Protein 9LGH (pdb70)

Foldseek 3Di:
DVLVVVLVVQLVVQLVVLVVVVDDDDDDDPADAEAEAEPCVSVLSSLQSSLLSVVLSVCCVPDPPCVVSVVVNVVSVVVVVPPADKDWDWADPDPRYIYTYIDCPRSVVVSVVSVVVVVVVVVVD/DVVCPVVVVVVCVPPHPHPVNDPPDDDPVVVVVVVVVVVVVVVVVVVVVVVVVVVVVVVVVVVVPDDDPDDPCVPVVVVVD

Nearest PDB structures (foldseek):
  9axf-assembly1_Q  TM=4.200E-01  e=1.340E+00  Homo sapiens
  8t8m-assembly1_B  TM=4.187E-01  e=1.340E+00  Homo sapiens
  8x0g-assembly1_A  TM=3.449E-01  e=1.957E+00  Homo sapiens
  8x0e-assembly1_B  TM=2.780E-01  e=1.725E+00  Homo sapiens
  7fd9-assembly1_A  TM=2.484E-01  e=1.259E+00  Homo sapiens

Secondary structure (DSSP, 8-state):
-HHHHHHHHHHHHHHHHHHHT--------S-SEEEEE-TTHHHHHHHHHHHHHHHHHHHHHH--SHHHHHHHHHHHHHHHHSS---EEEEEE-SSSEEEEEEE-HHHHHHHHHHHHHHHHHHHH-/--TTSHHHHHHHTTTS--STT-----SHHHHHHHHHHHHHHHHHHHHHHHHHHHHHHHTHHHHHS---S-SSGGGSHHHH-

Structure (mmCIF, N/CA/C/O backbone):
data_9LGH
#
_entry.id   9LGH
#
_cell.length_a  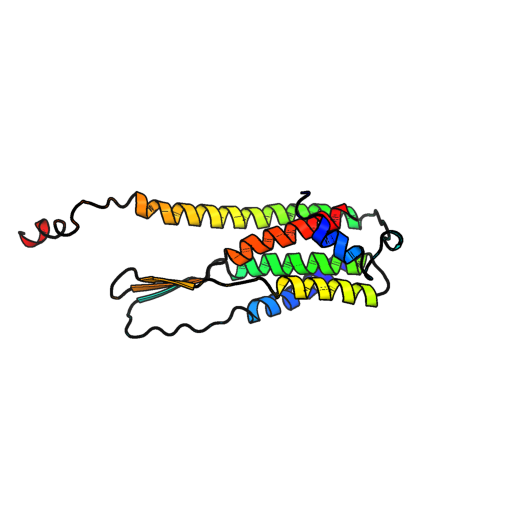 1.00
_cell.length_b   1.00
_cell.length_c   1.00
_cell.angle_alpha   90.00
_cell.angle_beta   90.00
_cell.angle_gamma   90.00
#
_symmetry.space_group_name_H-M   'P 1'
#
loop_
_entity.id
_entity.type
_entity.pdbx_description
1 polymer 'Spore coat protein V'
2 polymer 'Spore coat protein W'
#
loop_
_atom_site.group_PDB
_atom_site.id
_atom_site.type_symbol
_atom_site.label_atom_id
_atom_site.label_alt_id
_atom_site.label_comp_id
_atom_site.label_asym_id
_atom_site.label_entity_id
_atom_site.label_seq_id
_atom_site.pdbx_PDB_ins_code
_atom_site.Cartn_x
_atom_site.Cartn_y
_atom_site.Cartn_z
_atom_site.occupancy
_atom_site.B_iso_or_equiv
_atom_site.auth_seq_id
_atom_site.auth_comp_id
_atom_site.auth_asym_id
_atom_site.auth_atom_id
_atom_site.pdbx_PDB_model_num
ATOM 1 N N . MET A 1 15 ? 128.633 130.753 73.549 1.00 167.05 1 MET V N 1
ATOM 2 C CA . MET A 1 15 ? 129.442 131.548 74.464 1.00 168.73 1 MET V CA 1
ATOM 3 C C . MET A 1 15 ? 129.804 130.675 75.669 1.00 169.91 1 MET V C 1
ATOM 4 O O . MET A 1 15 ? 129.027 129.806 76.063 1.00 170.33 1 MET V O 1
ATOM 9 N N . SER A 1 16 ? 130.989 130.912 76.240 1.00 169.30 2 SER V N 1
ATOM 10 C CA . SER A 1 16 ? 131.604 129.932 77.134 1.00 167.26 2 SER V CA 1
ATOM 11 C C . SER A 1 16 ? 130.757 129.667 78.374 1.00 168.29 2 SER V C 1
ATOM 12 O O . SER A 1 16 ? 130.570 128.510 78.767 1.00 168.49 2 SER V O 1
ATOM 15 N N . PHE A 1 17 ? 130.244 130.720 79.012 1.00 168.11 3 PHE V N 1
ATOM 16 C CA . PHE A 1 17 ? 129.458 130.531 80.228 1.00 166.21 3 PHE V CA 1
ATOM 17 C C . PHE A 1 17 ? 128.141 129.824 79.929 1.00 165.65 3 PHE V C 1
ATOM 18 O O . PHE A 1 17 ? 127.680 128.986 80.711 1.00 162.21 3 PHE V O 1
ATOM 26 N N . GLU A 1 18 ? 127.516 130.158 78.799 1.00 168.41 4 GLU V N 1
ATOM 27 C CA . GLU A 1 18 ? 126.234 129.552 78.452 1.00 166.05 4 GLU V CA 1
ATOM 28 C C . GLU A 1 18 ? 126.388 128.073 78.114 1.00 162.58 4 GLU V C 1
ATOM 29 O O . GLU A 1 18 ? 125.531 127.255 78.465 1.00 160.98 4 GLU V O 1
ATOM 35 N N . GLU A 1 19 ? 127.469 127.710 77.421 1.00 164.67 5 GLU V N 1
ATOM 36 C CA . GLU A 1 19 ? 127.636 126.320 77.007 1.00 165.57 5 GLU V CA 1
ATOM 37 C C . GLU A 1 19 ? 128.045 125.439 78.182 1.00 163.03 5 GLU V C 1
ATOM 38 O O . GLU A 1 19 ? 127.704 124.252 78.229 1.00 161.88 5 GLU V O 1
ATOM 44 N N . LYS A 1 20 ? 128.777 126.003 79.145 1.00 161.31 6 LYS V N 1
ATOM 45 C CA . LYS A 1 20 ? 129.252 125.199 80.268 1.00 158.23 6 LYS V CA 1
ATOM 46 C C . LYS A 1 20 ? 128.120 124.885 81.242 1.00 155.37 6 LYS V C 1
ATOM 47 O O . LYS A 1 20 ? 128.066 123.791 81.815 1.00 151.79 6 LYS V O 1
ATOM 53 N N . VAL A 1 21 ? 127.202 125.834 81.445 1.00 157.50 7 VAL V N 1
ATOM 54 C CA . VAL A 1 21 ? 126.054 125.574 82.312 1.00 156.04 7 VAL V CA 1
ATOM 55 C C . VAL A 1 21 ? 125.070 124.638 81.619 1.00 152.17 7 VAL V C 1
ATOM 56 O O . VAL A 1 21 ? 124.437 123.788 82.257 1.00 147.41 7 VAL V O 1
ATOM 60 N N . GLU A 1 22 ? 124.934 124.772 80.297 1.00 154.00 8 GLU V N 1
ATOM 61 C CA . GLU A 1 22 ? 123.973 123.950 79.569 1.00 150.52 8 GLU V CA 1
ATOM 62 C C . GLU A 1 22 ? 124.524 122.554 79.311 1.00 147.50 8 GLU V C 1
ATOM 63 O O . GLU A 1 22 ? 123.784 121.654 78.896 1.00 145.11 8 GLU V O 1
ATOM 69 N N . SER A 1 23 ? 125.824 122.356 79.537 1.00 149.29 9 SER V N 1
ATOM 70 C CA . SER A 1 23 ? 126.402 121.021 79.410 1.00 145.21 9 SER V CA 1
ATOM 71 C C . SER A 1 23 ? 126.438 120.314 80.759 1.00 141.48 9 SER V C 1
ATOM 72 O O . SER A 1 23 ? 126.317 119.085 80.831 1.00 136.64 9 SER V O 1
ATOM 75 N N . LEU A 1 24 ? 126.621 121.074 81.840 1.00 141.13 10 LEU V N 1
ATOM 76 C CA . LEU A 1 24 ? 126.613 120.477 83.171 1.00 137.26 10 LEU V CA 1
ATOM 77 C C . LEU A 1 24 ? 125.198 120.121 83.606 1.00 134.21 10 LEU V C 1
ATOM 78 O O . LEU A 1 24 ? 125.002 119.246 84.457 1.00 131.47 10 LEU V O 1
ATOM 83 N N . HIS A 1 25 ? 124.199 120.805 83.043 1.00 134.72 11 HIS V N 1
ATOM 84 C CA . HIS A 1 25 ? 122.812 120.557 83.437 1.00 129.56 11 HIS V CA 1
ATOM 85 C C . HIS A 1 25 ? 122.356 119.132 83.148 1.00 126.48 11 HIS V C 1
ATOM 86 O O . HIS A 1 25 ? 121.828 118.475 84.062 1.00 123.63 11 HIS V O 1
ATOM 93 N N . PRO A 1 26 ? 122.506 118.592 81.929 1.00 127.39 12 PRO V N 1
ATOM 94 C CA . PRO A 1 26 ? 122.050 117.209 81.706 1.00 125.98 12 PRO V CA 1
ATOM 95 C C . PRO A 1 26 ? 122.812 116.179 82.520 1.00 126.00 12 PRO V C 1
ATOM 96 O O . PRO A 1 26 ? 122.227 115.173 82.939 1.00 124.49 12 PRO V O 1
ATOM 100 N N . ALA A 1 27 ? 124.108 116.399 82.753 1.00 125.50 13 ALA V N 1
ATOM 101 C CA . ALA A 1 27 ? 124.891 115.452 83.541 1.00 121.71 13 ALA V CA 1
ATOM 102 C C . ALA A 1 27 ? 124.402 115.400 84.983 1.00 120.93 13 ALA V C 1
ATOM 103 O O . ALA A 1 27 ? 124.313 114.324 85.585 1.00 121.94 13 ALA V O 1
ATOM 105 N N . ILE A 1 28 ? 124.091 116.563 85.560 1.00 120.72 14 ILE V N 1
ATOM 106 C CA . ILE A 1 28 ? 123.574 116.600 86.925 1.00 119.94 14 ILE V CA 1
ATOM 107 C C . ILE A 1 28 ? 122.151 116.053 86.970 1.00 118.72 14 ILE V C 1
ATOM 108 O O . ILE A 1 28 ? 121.780 115.319 87.894 1.00 119.51 14 ILE V O 1
ATOM 113 N N . PHE A 1 29 ? 121.338 116.393 85.966 1.00 116.68 15 PHE V N 1
ATOM 114 C CA . PHE A 1 29 ? 119.937 115.983 85.958 1.00 112.22 15 PHE V CA 1
ATOM 115 C C . PHE A 1 29 ? 119.795 114.466 85.911 1.00 112.89 15 PHE V C 1
ATOM 116 O O . PHE A 1 29 ? 118.967 113.888 86.624 1.00 112.41 15 PHE V O 1
ATOM 124 N N . GLU A 1 30 ? 120.588 113.803 85.066 1.00 115.67 16 GLU V N 1
ATOM 125 C CA . GLU A 1 30 ? 120.485 112.350 84.960 1.00 116.92 16 GLU V CA 1
ATOM 126 C C . GLU A 1 30 ? 120.914 111.673 86.256 1.00 117.31 16 GLU V C 1
ATOM 127 O O . GLU A 1 30 ? 120.405 110.601 86.602 1.00 115.94 16 GLU V O 1
ATOM 133 N N . GLN A 1 31 ? 121.852 112.282 86.985 1.00 118.11 17 GLN V N 1
ATOM 134 C CA . GLN A 1 31 ? 122.258 111.728 88.272 1.00 116.60 17 GLN V CA 1
ATOM 135 C C . GLN A 1 31 ? 121.120 111.812 89.282 1.00 115.02 17 GLN V C 1
ATOM 136 O O . GLN A 1 31 ? 120.879 110.864 90.039 1.00 117.26 17 GLN V O 1
ATOM 142 N N . LEU A 1 32 ? 120.402 112.937 89.301 1.00 111.47 18 LEU V N 1
ATOM 143 C CA . LEU A 1 32 ? 119.300 113.110 90.243 1.00 110.45 18 LEU V CA 1
ATOM 144 C C . LEU A 1 32 ? 118.167 112.134 89.950 1.00 111.38 18 LEU V C 1
ATOM 145 O O . LEU A 1 32 ? 117.558 111.572 90.867 1.00 112.25 18 LEU V O 1
ATOM 150 N N . SER A 1 33 ? 117.865 111.928 88.669 1.00 109.59 19 SER V N 1
ATOM 151 C CA . SER A 1 33 ? 116.790 111.030 88.264 1.00 107.23 19 SER V CA 1
ATOM 152 C C . SER A 1 33 ? 117.096 109.594 88.669 1.00 110.12 19 SER V C 1
ATOM 153 O O . SER A 1 33 ? 116.196 108.854 89.079 1.00 108.68 19 SER V O 1
ATOM 156 N N . SER A 1 34 ? 118.363 109.190 88.554 1.00 111.84 20 SER V N 1
ATOM 157 C CA . SER A 1 34 ? 118.752 107.823 88.879 1.00 107.30 20 SER V CA 1
ATOM 158 C C . SER A 1 34 ? 118.543 107.476 90.347 1.00 103.89 20 SER V C 1
ATOM 159 O O . SER A 1 34 ? 118.505 106.287 90.682 1.00 107.93 20 SER V O 1
ATOM 162 N N . GLU A 1 35 ? 118.401 108.468 91.225 1.00 104.56 21 GLU V N 1
ATOM 163 C CA . GLU A 1 35 ? 118.147 108.224 92.639 1.00 109.14 21 GLU V CA 1
ATOM 164 C C . GLU A 1 35 ? 116.660 108.205 92.968 1.00 105.62 21 GLU V C 1
ATOM 165 O O . GLU A 1 35 ? 116.296 108.174 94.149 1.00 104.79 21 GLU V O 1
ATOM 171 N N . PHE A 1 36 ? 115.794 108.223 91.959 1.00 99.58 22 PHE V N 1
ATOM 172 C CA . PHE A 1 36 ? 114.348 108.266 92.147 1.00 93.75 22 PHE V CA 1
ATOM 173 C C . PHE A 1 36 ? 113.665 107.073 91.482 1.00 90.01 22 PHE V C 1
ATOM 174 O O . PHE A 1 36 ? 112.628 107.213 90.832 1.00 93.64 22 PHE V O 1
ATOM 182 N N . GLU A 1 37 ? 114.246 105.886 91.634 1.00 85.62 23 GLU V N 1
ATOM 183 C CA . GLU A 1 37 ? 113.694 104.658 91.082 1.00 82.21 23 GLU V CA 1
ATOM 184 C C . GLU A 1 37 ? 113.283 103.734 92.218 1.00 70.50 23 GLU V C 1
ATOM 185 O O . GLU A 1 37 ? 114.097 103.417 93.091 1.00 67.32 23 GLU V O 1
ATOM 191 N N . GLN A 1 38 ? 112.022 103.305 92.201 1.00 69.66 24 GLN V N 1
ATOM 192 C CA . GLN A 1 38 ? 111.488 102.390 93.199 1.00 54.21 24 GLN V CA 1
ATOM 193 C C . GLN A 1 38 ? 110.609 101.364 92.498 1.00 52.63 24 GLN V C 1
ATOM 194 O O . GLN A 1 38 ? 110.410 101.413 91.281 1.00 73.46 24 GLN V O 1
ATOM 200 N N . GLN A 1 39 ? 110.076 100.426 93.277 1.00 38.05 25 GLN V N 1
ATOM 201 C CA . GLN A 1 39 ? 109.242 99.355 92.750 1.00 38.70 25 GLN V CA 1
ATOM 202 C C . GLN A 1 39 ? 108.004 99.205 93.619 1.00 33.71 25 GLN V C 1
ATOM 203 O O . GLN A 1 39 ? 108.112 99.079 94.843 1.00 49.18 25 GLN V O 1
ATOM 209 N N . ILE A 1 40 ? 106.835 99.219 92.986 1.00 29.97 26 ILE V N 1
ATOM 210 C CA . ILE A 1 40 ? 105.557 99.029 93.661 1.00 28.16 26 ILE V CA 1
ATOM 211 C C . ILE A 1 40 ? 104.872 97.821 93.042 1.00 33.51 26 ILE V C 1
ATOM 212 O O . ILE A 1 40 ? 104.700 97.760 91.819 1.00 52.52 26 ILE V O 1
ATOM 217 N N . GLU A 1 41 ? 104.482 96.866 93.881 1.00 30.61 27 GLU V N 1
ATOM 218 C CA . GLU A 1 41 ? 103.837 95.636 93.437 1.00 34.27 27 GLU V CA 1
ATOM 219 C C . GLU A 1 41 ? 102.406 95.626 93.96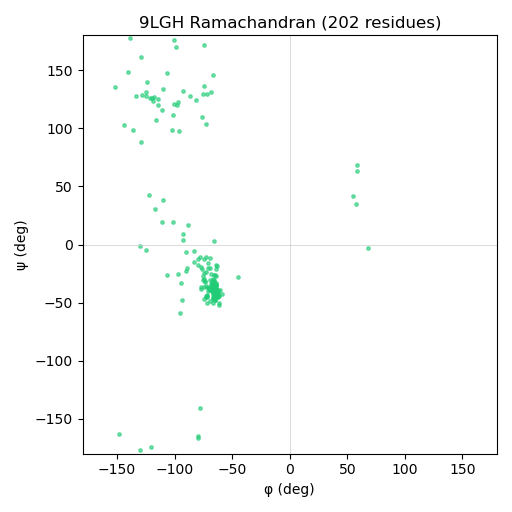0 1.00 36.13 27 GLU V C 1
ATOM 220 O O . GLU A 1 41 ? 102.183 95.677 95.174 1.00 52.39 27 GLU V O 1
ATOM 226 N N . VAL A 1 42 ? 101.443 95.561 93.046 1.00 33.63 28 VAL V N 1
ATOM 227 C CA . VAL A 1 42 ? 100.024 95.563 93.383 1.00 36.56 28 VAL V CA 1
ATOM 228 C C . VAL A 1 42 ? 99.456 94.183 93.087 1.00 45.16 28 VAL V C 1
ATOM 229 O O . VAL A 1 42 ? 99.723 93.609 92.023 1.00 60.30 28 VAL V O 1
ATOM 233 N N . ILE A 1 43 ? 98.675 93.649 94.021 1.00 43.48 29 ILE V N 1
ATOM 234 C CA . ILE A 1 43 ? 98.126 92.302 93.921 1.00 47.35 29 ILE V CA 1
ATOM 235 C C . ILE A 1 43 ? 96.607 92.392 93.892 1.00 52.89 29 ILE V C 1
ATOM 236 O O . ILE A 1 43 ? 96.001 93.017 94.769 1.00 59.88 29 ILE V O 1
ATOM 241 N N . ASP A 1 44 ? 96.000 91.767 92.881 1.00 57.12 30 ASP V N 1
ATOM 242 C CA . ASP A 1 44 ? 94.548 91.635 92.765 1.00 63.66 30 ASP V CA 1
ATOM 243 C C . ASP A 1 44 ? 93.859 93.002 92.744 1.00 65.08 30 ASP V C 1
ATOM 244 O O . ASP A 1 44 ? 93.078 93.353 93.630 1.00 71.78 30 ASP V O 1
ATOM 249 N N . CYS A 1 45 ? 94.165 93.774 91.703 1.00 65.72 31 CYS V N 1
ATOM 250 C CA . CYS A 1 45 ? 93.528 95.064 91.484 1.00 65.22 31 CYS V CA 1
ATOM 251 C C . CYS A 1 45 ? 93.249 95.244 90.000 1.00 63.83 31 CYS V C 1
ATOM 252 O O . CYS A 1 45 ? 93.992 94.752 89.148 1.00 65.99 31 CYS V O 1
ATOM 255 N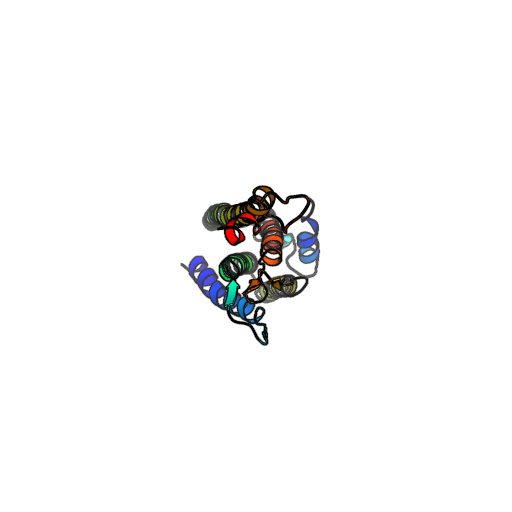 N . GLU A 1 46 ? 92.165 95.961 89.700 1.00 60.53 32 GLU V N 1
ATOM 256 C CA . GLU A 1 46 ? 91.759 96.222 88.323 1.00 58.79 32 GLU V CA 1
ATOM 257 C C . GLU A 1 46 ? 92.280 97.563 87.818 1.00 59.47 32 GLU V C 1
ATOM 258 O O . GLU A 1 46 ? 93.008 97.616 86.823 1.00 74.94 32 GLU V O 1
ATOM 264 N N . ASN A 1 47 ? 91.920 98.653 88.490 1.00 51.17 33 ASN V N 1
ATOM 265 C CA . ASN A 1 47 ? 92.305 99.995 88.075 1.00 49.66 33 ASN V CA 1
ATOM 266 C C . ASN A 1 47 ? 93.485 100.464 88.916 1.00 46.80 33 ASN V C 1
ATOM 267 O O . ASN A 1 47 ? 93.386 100.539 90.145 1.00 57.59 33 ASN V O 1
ATOM 272 N N . ILE A 1 48 ? 94.595 100.777 88.253 1.00 37.18 34 ILE V N 1
ATOM 273 C CA . ILE A 1 48 ? 95.793 101.293 88.902 1.00 33.67 34 ILE V CA 1
ATOM 274 C C . ILE A 1 48 ? 96.167 102.605 88.231 1.00 37.37 34 ILE V C 1
ATOM 275 O O . ILE A 1 48 ? 96.282 102.666 87.002 1.00 53.67 34 ILE V O 1
ATOM 280 N N . THR A 1 49 ? 96.353 103.651 89.031 1.00 36.18 35 THR V N 1
ATOM 281 C CA . THR A 1 49 ? 96.731 104.968 88.534 1.00 38.90 35 THR V CA 1
ATOM 282 C C . THR A 1 49 ? 98.076 105.347 89.133 1.00 37.32 35 THR V C 1
ATOM 283 O O . THR A 1 49 ? 98.225 105.375 90.359 1.00 43.89 35 THR V O 1
ATOM 287 N N . ILE A 1 50 ? 99.048 105.639 88.275 1.00 34.55 36 ILE V N 1
ATOM 288 C CA . ILE A 1 50 ? 100.380 106.056 88.696 1.00 35.84 36 ILE V CA 1
ATOM 289 C C . ILE A 1 50 ? 100.548 107.521 88.321 1.00 43.97 36 ILE V C 1
ATOM 290 O O . ILE A 1 50 ? 100.537 107.872 87.135 1.00 61.78 36 ILE V O 1
ATOM 295 N N . ASP A 1 51 ? 100.706 108.373 89.331 1.00 45.36 37 ASP V N 1
ATOM 296 C CA . ASP A 1 51 ? 100.796 109.818 89.150 1.00 54.09 37 ASP V CA 1
ATOM 297 C C . ASP A 1 51 ? 102.174 110.276 89.609 1.00 62.32 37 ASP V C 1
ATOM 298 O O . ASP A 1 51 ? 102.452 110.311 90.812 1.00 67.14 37 ASP V O 1
ATOM 303 N N . THR A 1 52 ? 103.032 110.627 88.652 1.00 60.14 38 THR V N 1
ATOM 304 C CA . THR A 1 52 ? 104.375 111.117 88.934 1.00 64.49 38 THR V CA 1
ATOM 305 C C . THR A 1 52 ? 104.556 112.551 88.445 1.00 75.12 38 THR V C 1
ATOM 306 O O . THR A 1 52 ? 105.658 112.952 88.068 1.00 79.84 38 THR V O 1
ATOM 310 N N . SER A 1 53 ? 103.479 113.333 88.453 1.00 74.62 39 SER V N 1
ATOM 311 C CA . SER A 1 53 ? 103.533 114.694 87.941 1.00 78.36 39 SER V CA 1
ATOM 312 C C . SER A 1 53 ? 104.427 115.570 88.812 1.00 84.71 39 SER V C 1
ATOM 313 O O . SER A 1 53 ? 104.512 115.395 90.031 1.00 84.62 39 SER V O 1
ATOM 316 N N . HIS A 1 54 ? 105.110 116.511 88.160 1.00 83.37 40 HIS V N 1
ATOM 317 C CA . HIS A 1 54 ? 105.996 117.509 88.754 1.00 81.37 40 HIS V CA 1
ATOM 318 C C . HIS A 1 54 ? 107.266 116.908 89.341 1.00 84.49 40 HIS V C 1
ATOM 319 O O . HIS A 1 54 ? 108.112 117.660 89.838 1.00 87.84 40 HIS V O 1
ATOM 326 N N . ILE A 1 55 ? 107.429 115.585 89.315 1.00 85.03 41 ILE V N 1
ATOM 327 C CA . ILE A 1 55 ? 108.682 114.985 89.762 1.00 81.96 41 ILE V CA 1
ATOM 328 C C . ILE A 1 55 ? 109.818 115.378 88.826 1.00 85.44 41 ILE V C 1
ATOM 329 O O . ILE A 1 55 ? 110.906 115.765 89.268 1.00 90.72 41 ILE V O 1
ATOM 334 N N . THR A 1 56 ? 109.578 115.294 87.516 1.00 84.87 42 THR V N 1
ATOM 335 C CA . THR A 1 56 ? 110.601 115.680 86.549 1.00 85.11 42 THR V CA 1
ATOM 336 C C . THR A 1 56 ? 110.810 117.189 86.536 1.00 86.67 42 THR V C 1
ATOM 337 O O . THR A 1 56 ? 111.938 117.663 86.363 1.00 87.84 42 THR V O 1
ATOM 341 N N . ALA A 1 57 ? 109.733 117.960 86.703 1.00 87.32 43 ALA V N 1
ATOM 342 C CA . ALA A 1 57 ? 109.859 119.414 86.711 1.00 84.46 43 ALA V CA 1
ATOM 343 C C . ALA A 1 57 ? 110.647 119.899 87.922 1.00 85.24 43 ALA V C 1
ATOM 344 O O . ALA A 1 57 ? 111.522 120.764 87.794 1.00 88.07 43 ALA V O 1
ATOM 346 N N . ALA A 1 58 ? 110.350 119.358 89.106 1.00 84.20 44 ALA V N 1
ATOM 347 C CA . ALA A 1 58 ? 111.076 119.760 90.307 1.00 84.32 44 ALA V CA 1
ATOM 348 C C . ALA A 1 58 ? 112.535 119.330 90.242 1.00 88.92 44 ALA V C 1
ATOM 349 O O . ALA A 1 58 ? 113.428 120.079 90.654 1.00 94.46 44 ALA V O 1
ATOM 351 N N . LEU A 1 59 ? 112.798 118.123 89.735 1.00 89.72 45 LEU V N 1
ATOM 352 C CA . LEU A 1 59 ? 114.177 117.671 89.587 1.00 88.30 45 LEU V CA 1
ATOM 353 C C . LEU A 1 59 ? 114.928 118.514 88.565 1.00 92.73 45 LEU V C 1
ATOM 354 O O . LEU A 1 59 ? 116.125 118.769 88.725 1.00 99.54 45 LEU V O 1
ATOM 359 N N . SER A 1 60 ? 114.245 118.943 87.501 1.00 92.04 46 SER V N 1
ATOM 360 C CA . SER A 1 60 ? 114.887 119.798 86.508 1.00 96.21 46 SER V CA 1
ATOM 361 C C . SER A 1 60 ? 115.277 121.143 87.107 1.00 98.35 46 SER V C 1
ATOM 362 O O . SER A 1 60 ? 116.368 121.658 86.837 1.00 104.51 46 SER V O 1
ATOM 365 N N . ILE A 1 61 ? 114.397 121.729 87.919 1.00 95.23 47 ILE V N 1
ATOM 366 C CA . ILE A 1 61 ? 114.700 123.014 88.543 1.00 95.72 47 ILE V CA 1
ATOM 367 C C . ILE A 1 61 ? 115.851 122.868 89.531 1.00 100.85 47 ILE V C 1
ATOM 368 O O . ILE A 1 61 ? 116.784 123.679 89.546 1.00 108.09 47 ILE V O 1
ATOM 373 N N . GLN A 1 62 ? 115.804 121.829 90.368 1.00 96.79 48 GLN V N 1
ATOM 374 C CA . GLN A 1 62 ? 116.854 121.632 91.361 1.00 97.71 48 GLN V CA 1
ATOM 375 C C . GLN A 1 62 ? 118.192 121.321 90.701 1.00 101.44 48 GLN V C 1
ATOM 376 O O . GLN A 1 62 ? 119.234 121.825 91.133 1.00 109.78 48 GLN V O 1
ATOM 382 N N . ALA A 1 63 ? 118.184 120.486 89.659 1.00 100.86 49 ALA V N 1
ATOM 383 C CA . ALA A 1 63 ? 119.423 120.156 88.963 1.00 106.58 49 ALA V CA 1
ATOM 384 C C . ALA A 1 63 ? 120.002 121.369 88.248 1.00 112.44 49 ALA V C 1
ATOM 385 O O . ALA A 1 63 ? 121.217 121.595 88.281 1.00 117.94 49 ALA V O 1
ATOM 387 N N . PHE A 1 64 ? 119.150 122.161 87.595 1.00 112.77 50 PHE V N 1
ATOM 388 C CA . PHE A 1 64 ? 119.626 123.307 86.833 1.00 117.70 50 PHE V CA 1
ATOM 389 C C . PHE A 1 64 ? 120.010 124.478 87.729 1.00 116.61 50 PHE V C 1
ATOM 390 O O . PHE A 1 64 ? 120.794 125.333 87.308 1.00 122.51 50 PHE V O 1
ATOM 398 N N . VAL A 1 65 ? 119.500 124.521 88.961 1.00 111.23 51 VAL V N 1
ATOM 399 C CA . VAL A 1 65 ? 119.945 125.528 89.917 1.00 113.23 51 VAL V CA 1
ATOM 400 C C . VAL A 1 65 ? 121.149 125.057 90.727 1.00 117.22 51 VAL V C 1
ATOM 401 O O . VAL A 1 65 ? 121.873 125.893 91.287 1.00 121.56 51 VAL V O 1
ATOM 405 N N . THR A 1 66 ? 121.386 123.745 90.804 1.00 118.67 52 THR V N 1
ATOM 406 C CA . THR A 1 66 ? 122.574 123.245 91.487 1.00 120.40 52 THR V CA 1
ATOM 407 C C . THR A 1 66 ? 123.832 123.534 90.679 1.00 123.30 52 THR V C 1
ATOM 408 O O . THR A 1 66 ? 124.851 123.962 91.235 1.00 128.36 52 THR V O 1
ATOM 412 N N . THR A 1 67 ? 123.777 123.318 89.362 1.00 122.37 53 THR V N 1
ATOM 413 C CA . THR A 1 67 ? 124.934 123.591 88.518 1.00 129.86 53 THR V CA 1
ATOM 414 C C . THR A 1 67 ? 125.291 125.070 88.499 1.00 133.47 53 THR V C 1
ATOM 415 O O . THR A 1 67 ? 126.460 125.407 88.292 1.00 136.72 53 THR V O 1
ATOM 419 N N . MET A 1 68 ? 124.318 125.958 88.716 1.00 131.38 54 MET V N 1
ATOM 420 C CA . MET A 1 68 ? 124.630 127.380 88.819 1.00 132.59 54 MET V CA 1
ATOM 421 C C . MET A 1 68 ? 125.541 127.658 90.008 1.00 133.82 54 MET V C 1
ATOM 422 O O . MET A 1 68 ? 126.443 128.499 89.924 1.00 137.39 54 MET V O 1
ATOM 42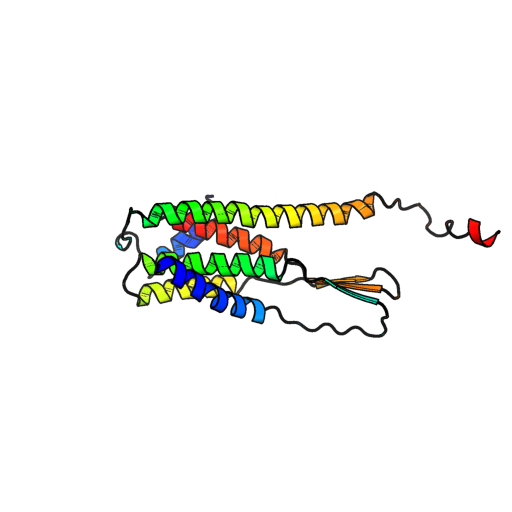7 N N . ILE A 1 69 ? 125.312 126.968 91.128 1.00 130.40 55 ILE V N 1
ATOM 428 C CA . ILE A 1 69 ? 126.126 127.190 92.321 1.00 131.44 55 ILE V CA 1
ATOM 429 C C . ILE A 1 69 ? 127.570 126.771 92.070 1.00 135.79 55 ILE V C 1
ATOM 430 O O . ILE A 1 69 ? 128.512 127.513 92.369 1.00 139.99 55 ILE V O 1
ATOM 435 N N . ILE A 1 70 ? 127.765 125.576 91.505 1.00 136.42 56 ILE V N 1
ATOM 436 C CA . ILE A 1 70 ? 129.119 125.056 91.344 1.00 140.63 56 ILE V CA 1
ATOM 437 C C . ILE A 1 70 ? 129.811 125.676 90.135 1.00 143.26 56 ILE V C 1
ATOM 438 O O . ILE A 1 70 ? 131.042 125.625 90.026 1.00 146.99 56 ILE V O 1
ATOM 443 N N . VAL A 1 71 ? 129.051 126.270 89.213 1.00 141.58 57 VAL V N 1
ATOM 444 C CA . VAL A 1 71 ? 129.668 126.948 88.077 1.00 145.84 57 VAL V CA 1
ATOM 445 C C . VAL A 1 71 ? 129.953 128.417 88.367 1.00 149.37 57 VAL V C 1
ATOM 446 O O . VAL A 1 71 ? 130.827 129.007 87.715 1.00 152.33 57 VAL V O 1
ATOM 450 N N . ALA A 1 72 ? 129.244 129.027 89.320 1.00 147.57 58 ALA V N 1
ATOM 451 C CA . ALA A 1 72 ? 129.540 130.407 89.689 1.00 147.92 58 ALA V CA 1
ATOM 452 C C . ALA A 1 72 ? 130.885 130.502 90.395 1.00 150.43 58 ALA V C 1
ATOM 453 O O . ALA A 1 72 ? 131.722 131.342 90.046 1.00 152.93 58 ALA V O 1
ATOM 455 N N . THR A 1 73 ? 131.115 129.637 91.387 1.00 149.55 59 THR V N 1
ATOM 456 C CA . THR A 1 73 ? 132.389 129.645 92.098 1.00 151.85 59 THR V CA 1
ATOM 457 C C . THR A 1 73 ? 133.533 129.172 91.211 1.00 154.91 59 THR V C 1
ATOM 458 O O . THR A 1 73 ? 134.661 129.659 91.347 1.00 160.36 59 THR V O 1
ATOM 462 N N . GLN A 1 74 ? 133.268 128.227 90.306 1.00 152.43 60 GLN V N 1
ATOM 463 C CA . GLN A 1 74 ? 134.315 127.748 89.409 1.00 156.22 60 GLN V CA 1
ATOM 464 C C . GLN A 1 74 ? 134.810 128.860 88.493 1.00 160.20 60 GLN V C 1
ATOM 465 O O . GLN A 1 74 ? 136.016 128.984 88.248 1.00 164.56 60 GLN V O 1
ATOM 471 N N . LEU A 1 75 ? 133.892 129.683 87.981 1.00 157.49 61 LEU V N 1
ATOM 472 C CA . LEU A 1 75 ? 134.277 130.738 87.048 1.00 159.02 61 LEU V CA 1
ATOM 473 C C . LEU A 1 75 ? 135.131 131.803 87.729 1.00 162.38 61 LEU V C 1
ATOM 474 O O . LEU A 1 75 ? 136.202 132.165 87.228 1.00 164.16 61 LEU V O 1
ATOM 479 N N . VAL A 1 76 ? 134.673 132.321 88.870 1.00 161.38 62 VAL V N 1
ATOM 480 C CA . VAL A 1 76 ? 135.370 133.435 89.508 1.00 164.09 62 VAL V CA 1
ATOM 481 C C . VAL A 1 76 ? 136.692 132.973 90.113 1.00 166.83 62 VAL V C 1
ATOM 482 O O . VAL A 1 76 ? 137.730 133.622 89.941 1.00 168.25 62 VAL V O 1
ATOM 486 N N . ILE A 1 77 ? 136.682 131.843 90.811 1.00 167.07 63 ILE V N 1
ATOM 487 C CA . ILE A 1 77 ? 137.837 131.398 91.583 1.00 170.07 63 ILE V CA 1
ATOM 488 C C . ILE A 1 77 ? 138.769 130.596 90.686 1.00 173.21 63 ILE V C 1
ATOM 489 O O . ILE A 1 77 ? 138.344 129.645 90.019 1.00 171.88 63 ILE V O 1
ATOM 494 N N . ALA A 1 78 ? 140.042 130.982 90.671 1.00 177.15 64 ALA V N 1
ATOM 495 C CA . ALA A 1 78 ? 141.080 130.219 89.993 1.00 177.91 64 ALA V CA 1
ATOM 496 C C . ALA A 1 78 ? 141.498 129.055 90.890 1.00 180.41 64 ALA V C 1
ATOM 497 O O . ALA A 1 78 ? 140.816 128.722 91.863 1.00 181.01 64 ALA V O 1
ATOM 499 N N . ASP A 1 79 ? 142.627 128.417 90.566 1.00 180.63 65 ASP V N 1
ATOM 500 C CA . ASP A 1 79 ? 143.126 127.288 91.345 1.00 182.13 65 ASP V CA 1
ATOM 501 C C . ASP A 1 79 ? 142.084 126.177 91.387 1.00 181.45 65 ASP V C 1
ATOM 502 O O . ASP A 1 79 ? 141.476 125.932 92.433 1.00 181.32 65 ASP V O 1
ATOM 507 N N . GLU A 1 80 ? 141.847 125.542 90.237 1.00 179.02 66 GLU V N 1
ATOM 508 C CA . GLU A 1 80 ? 140.781 124.565 90.023 1.00 178.00 66 GLU V CA 1
ATOM 509 C C . GLU A 1 80 ? 140.635 123.529 91.134 1.00 178.46 66 GLU V C 1
ATOM 510 O O . GLU A 1 80 ? 139.540 122.995 91.334 1.00 178.27 66 GLU V O 1
ATOM 516 N N . ASP A 1 81 ? 141.721 123.220 91.849 1.00 179.37 67 ASP V N 1
ATOM 517 C CA . ASP A 1 81 ? 141.630 122.271 92.955 1.00 177.64 67 ASP V CA 1
ATOM 518 C C . ASP A 1 81 ? 140.638 122.752 94.009 1.00 175.54 67 ASP V C 1
ATOM 519 O O . ASP A 1 81 ? 139.839 121.967 94.532 1.00 173.31 67 ASP V O 1
ATOM 524 N N . LEU A 1 82 ? 140.680 124.045 94.336 1.00 175.89 68 LEU V N 1
ATOM 525 C CA . LEU A 1 82 ? 139.694 124.614 95.250 1.00 175.30 68 LEU V CA 1
ATOM 526 C C . LEU A 1 82 ? 138.297 124.585 94.642 1.00 174.29 68 LEU V C 1
ATOM 527 O O . LEU A 1 82 ? 137.308 124.368 95.352 1.00 171.99 68 LEU V O 1
ATOM 532 N N . ALA A 1 83 ? 138.195 124.814 93.330 1.00 175.66 69 ALA V N 1
ATOM 533 C CA . ALA A 1 83 ? 136.894 124.801 92.668 1.00 172.97 69 ALA V CA 1
ATOM 534 C C . ALA A 1 83 ? 136.249 123.423 92.749 1.00 170.11 69 ALA V C 1
ATOM 535 O O . ALA A 1 83 ? 135.035 123.303 92.951 1.00 165.58 69 ALA V O 1
ATOM 537 N N . ASP A 1 84 ? 137.046 122.367 92.578 1.00 171.50 70 ASP V N 1
ATOM 538 C CA . ASP A 1 84 ? 136.523 121.012 92.711 1.00 168.92 70 ASP V CA 1
ATOM 539 C C . ASP A 1 84 ? 136.117 120.721 94.151 1.00 168.05 70 ASP V C 1
ATOM 540 O O . ASP A 1 84 ? 135.153 119.990 94.403 1.00 167.03 70 ASP V O 1
ATOM 545 N N . ALA A 1 85 ? 136.854 121.282 95.112 1.00 169.13 71 ALA V N 1
ATOM 546 C CA . ALA A 1 85 ? 136.551 121.042 96.520 1.00 164.31 71 ALA V CA 1
ATOM 547 C C . ALA A 1 85 ? 135.193 121.620 96.901 1.00 162.71 71 ALA V C 1
ATOM 548 O O . ALA A 1 85 ? 134.374 120.946 97.537 1.00 161.93 71 ALA V O 1
ATOM 550 N N . VAL A 1 86 ? 134.936 122.875 96.523 1.00 163.76 72 VAL V N 1
ATOM 551 C CA . VAL A 1 86 ? 133.664 123.504 96.869 1.00 162.42 72 VAL V CA 1
ATOM 552 C C . VAL A 1 86 ? 132.519 122.860 96.094 1.00 162.30 72 VAL V C 1
ATOM 553 O O . VAL A 1 86 ? 131.414 122.685 96.622 1.00 159.39 72 VAL V O 1
ATOM 557 N N . ALA A 1 87 ? 132.765 122.491 94.835 1.00 163.03 73 ALA V N 1
ATOM 558 C CA . ALA A 1 87 ? 131.734 121.850 94.025 1.00 157.69 73 ALA V CA 1
ATOM 559 C C . ALA A 1 87 ? 131.328 120.505 94.617 1.00 155.40 73 ALA V C 1
ATOM 560 O O . ALA A 1 87 ? 130.143 120.155 94.651 1.00 153.65 73 ALA V O 1
ATOM 562 N N . SER A 1 88 ? 132.311 119.733 95.085 1.00 155.64 74 SER V N 1
ATOM 563 C CA . SER A 1 88 ? 132.016 118.430 95.672 1.00 152.98 74 SER V CA 1
ATOM 564 C C . SER A 1 88 ? 131.189 118.570 96.944 1.00 153.84 74 SER V C 1
ATOM 565 O O . SER A 1 88 ? 130.283 117.767 97.194 1.00 154.85 74 SER V O 1
ATOM 568 N N . GLU A 1 89 ? 131.489 119.581 97.760 1.00 154.47 75 GLU V N 1
ATOM 569 C CA . GLU A 1 89 ? 130.762 119.777 99.011 1.00 152.88 75 GLU V CA 1
ATOM 570 C C . GLU A 1 89 ? 129.291 120.084 98.750 1.00 151.52 75 GLU V C 1
ATOM 571 O O . GLU A 1 89 ? 128.411 119.682 99.519 1.00 148.77 75 GLU V O 1
ATOM 577 N N . ILE A 1 90 ? 129.007 120.807 97.663 1.00 153.77 76 ILE V N 1
ATOM 578 C CA . ILE A 1 90 ? 127.621 121.113 97.312 1.00 153.88 76 ILE V CA 1
ATOM 579 C C . ILE A 1 90 ? 126.873 119.843 96.927 1.00 151.31 76 ILE V C 1
ATOM 580 O O . ILE A 1 90 ? 125.706 119.653 97.293 1.00 148.78 76 ILE V O 1
ATOM 585 N N . LEU A 1 91 ? 127.531 118.955 96.177 1.00 150.10 77 LEU V N 1
ATOM 586 C CA . LEU A 1 91 ? 126.885 117.733 95.710 1.00 146.15 77 LEU V CA 1
ATOM 587 C C . LEU A 1 91 ? 126.484 116.833 96.875 1.00 146.70 77 LEU V C 1
ATOM 588 O O . LEU A 1 91 ? 125.396 116.248 96.883 1.00 147.90 77 LEU V O 1
ATOM 593 N N . ILE A 1 92 ? 127.365 116.705 97.871 1.00 147.93 78 ILE V N 1
ATOM 594 C CA . ILE A 1 92 ? 127.065 115.860 99.025 1.00 147.61 78 ILE V CA 1
ATOM 595 C C . ILE A 1 92 ? 125.903 116.429 99.827 1.00 145.28 78 ILE V C 1
ATOM 596 O O . ILE A 1 92 ? 125.137 115.677 100.444 1.00 144.14 78 ILE V O 1
ATOM 601 N N . LEU A 1 93 ? 125.750 117.753 99.835 1.00 144.03 79 LEU V N 1
ATOM 602 C CA . LEU A 1 93 ? 124.691 118.406 100.596 1.00 143.49 79 LEU V CA 1
ATOM 603 C C . LEU A 1 93 ? 123.312 117.964 100.121 1.00 143.63 79 LEU V C 1
ATOM 604 O O . LEU A 1 93 ? 122.432 117.674 100.939 1.00 137.35 79 LEU V O 1
ATOM 609 N N . ASP A 1 94 ? 123.113 117.904 98.803 1.00 146.75 80 ASP V N 1
ATOM 610 C CA . ASP A 1 94 ? 121.815 117.496 98.274 1.00 146.19 80 ASP V CA 1
ATOM 611 C C . ASP A 1 94 ? 121.613 115.989 98.370 1.00 148.06 80 ASP V C 1
ATOM 612 O O . ASP A 1 94 ? 120.474 115.512 98.310 1.00 146.94 80 ASP V O 1
ATOM 617 N N . SER A 1 95 ? 122.700 115.226 98.509 1.00 150.18 81 SER V N 1
ATOM 618 C CA . SER A 1 95 ? 122.592 113.771 98.547 1.00 146.98 81 SER V CA 1
ATOM 619 C C . SER A 1 95 ? 121.830 113.301 99.781 1.00 143.52 81 SER V C 1
ATOM 620 O O . SER A 1 95 ? 121.017 112.372 99.708 1.00 140.19 81 SER V O 1
ATOM 623 N N . SER A 1 96 ? 122.082 113.930 100.924 1.00 142.13 82 SER V N 1
ATOM 624 C CA . SER A 1 96 ? 121.455 113.525 102.175 1.00 139.90 82 SER V CA 1
ATOM 625 C C . SER A 1 96 ? 120.263 114.433 102.474 1.00 138.27 82 SER V C 1
ATOM 626 O O . SER A 1 96 ? 120.052 115.461 101.823 1.00 136.29 82 SER V O 1
ATOM 629 N N . GLN A 1 97 ? 119.466 114.047 103.473 1.00 135.28 83 GLN V N 1
ATOM 630 C CA . GLN A 1 97 ? 118.309 114.823 103.926 1.00 133.00 83 GLN V CA 1
ATOM 631 C C . GLN A 1 97 ? 117.317 115.080 102.794 1.00 127.19 83 GLN V C 1
ATOM 632 O O . GLN A 1 97 ? 116.684 116.137 102.730 1.00 123.78 83 GLN V O 1
ATOM 638 N N . ILE A 1 98 ? 117.178 114.113 101.890 1.00 126.49 84 ILE V N 1
ATOM 639 C CA . ILE A 1 98 ? 116.171 114.152 100.838 1.00 125.04 84 ILE V CA 1
ATOM 640 C C . ILE A 1 98 ? 115.407 112.835 100.866 1.00 120.78 84 ILE V C 1
ATOM 641 O O . ILE A 1 98 ? 116.013 111.758 100.864 1.00 122.52 84 ILE V O 1
ATOM 646 N N . LYS A 1 99 ? 114.083 112.922 100.909 1.00 112.93 85 LYS V N 1
ATOM 647 C CA . LYS A 1 99 ? 113.205 111.767 101.037 1.00 103.91 85 LYS V CA 1
ATOM 648 C C . LYS A 1 99 ? 112.269 111.695 99.834 1.00 96.45 85 LYS V C 1
ATOM 649 O O . LYS A 1 99 ? 112.377 112.471 98.881 1.00 94.91 85 LYS V O 1
ATOM 655 N N . LYS A 1 100 ? 111.340 110.742 99.890 1.00 91.99 86 LYS V N 1
ATOM 656 C CA . LYS A 1 100 ? 110.325 110.580 98.859 1.00 83.81 86 LYS V CA 1
ATOM 657 C C . LYS A 1 100 ? 109.090 109.956 99.489 1.00 76.92 86 LYS V C 1
ATOM 658 O O . LYS A 1 100 ? 109.205 109.017 100.283 1.00 78.13 86 LYS V O 1
ATOM 664 N N . ARG A 1 101 ? 107.919 110.484 99.150 1.00 71.81 87 ARG V N 1
ATOM 665 C CA . ARG A 1 101 ? 106.659 109.949 99.642 1.00 63.31 87 ARG V CA 1
ATOM 666 C C . ARG A 1 101 ? 105.937 109.194 98.535 1.00 54.64 87 ARG V C 1
ATOM 667 O O . ARG A 1 101 ? 106.037 109.536 97.354 1.00 58.26 87 ARG V O 1
ATOM 675 N N . THR A 1 102 ? 105.203 108.156 98.933 1.00 49.27 88 THR V N 1
ATOM 676 C CA . THR A 1 102 ? 104.405 107.340 98.019 1.00 42.69 88 THR V CA 1
ATOM 677 C C . THR A 1 102 ? 103.002 107.250 98.612 1.00 40.27 88 THR V C 1
ATOM 678 O O . THR A 1 102 ? 102.692 106.318 99.358 1.00 47.31 88 THR V O 1
ATOM 682 N N . ILE A 1 103 ? 102.156 108.220 98.278 1.00 37.30 89 ILE V N 1
ATOM 683 C CA . ILE A 1 103 ? 100.792 108.265 98.793 1.00 37.70 89 ILE V CA 1
ATOM 684 C C . ILE A 1 103 ? 99.966 107.233 98.031 1.00 33.72 89 ILE V C 1
ATOM 685 O O . ILE A 1 103 ? 99.674 107.409 96.847 1.00 40.07 89 ILE V O 1
ATOM 690 N N . ILE A 1 104 ? 99.586 106.158 98.712 1.00 29.72 90 ILE V N 1
ATOM 691 C CA . ILE A 1 104 ? 98.789 105.089 98.124 1.00 26.33 90 ILE V CA 1
ATOM 692 C C . ILE A 1 104 ? 97.358 105.292 98.607 1.00 28.93 90 ILE V C 1
ATOM 693 O O . ILE A 1 104 ? 97.003 104.904 99.723 1.00 42.41 90 ILE V O 1
ATOM 698 N N . LYS A 1 105 ? 96.532 105.905 97.767 1.00 25.47 91 LYS V N 1
ATOM 699 C CA . LYS A 1 105 ? 95.145 106.198 98.103 1.00 30.51 91 LYS V CA 1
ATOM 700 C C . LYS A 1 105 ? 94.252 105.121 97.502 1.00 36.71 91 LYS V C 1
ATOM 701 O O . LYS A 1 105 ? 94.231 104.936 96.282 1.00 47.02 91 LYS V O 1
ATOM 707 N N . ILE A 1 106 ? 93.518 104.419 98.358 1.00 36.24 92 ILE V N 1
ATOM 708 C CA . ILE A 1 106 ? 92.626 103.344 97.943 1.00 37.16 92 ILE V CA 1
ATOM 709 C C . ILE A 1 106 ? 91.232 103.952 97.832 1.00 42.07 92 ILE V C 1
ATOM 710 O O . ILE A 1 106 ? 90.524 104.108 98.831 1.00 51.62 92 ILE V O 1
ATOM 715 N N . ILE A 1 107 ? 90.840 104.312 96.609 1.00 44.32 93 ILE V N 1
ATOM 716 C CA . ILE A 1 107 ? 89.557 104.977 96.405 1.00 50.05 93 ILE V CA 1
ATOM 717 C C . ILE A 1 107 ? 88.407 103.999 96.610 1.00 58.03 93 ILE V C 1
ATOM 718 O O . ILE A 1 107 ? 87.461 104.276 97.357 1.00 63.74 93 ILE V O 1
ATOM 723 N N . ASN A 1 108 ? 88.475 102.839 95.962 1.00 61.32 94 ASN V N 1
ATOM 724 C CA . ASN A 1 108 ? 87.436 101.822 96.037 1.00 59.64 94 ASN V CA 1
ATOM 725 C C . ASN A 1 108 ? 88.076 100.480 96.366 1.00 61.89 94 ASN V C 1
ATOM 726 O O . ASN A 1 108 ? 89.287 100.378 96.580 1.00 63.69 94 ASN V O 1
ATOM 731 N N . SER A 1 109 ? 87.250 99.434 96.393 1.00 67.67 95 SER V N 1
ATOM 732 C CA . SER A 1 109 ? 87.767 98.084 96.570 1.00 73.90 95 SER V CA 1
ATOM 733 C C . SER A 1 109 ? 88.488 97.572 95.332 1.00 72.32 95 SER V C 1
ATOM 734 O O . SER A 1 109 ? 89.149 96.530 95.406 1.00 74.79 95 SER V O 1
ATOM 737 N N . ARG A 1 110 ? 88.376 98.274 94.205 1.00 67.95 96 ARG V N 1
ATOM 738 C CA . ARG A 1 110 ? 89.026 97.885 92.965 1.00 65.15 96 ARG V CA 1
ATOM 739 C C . ARG A 1 110 ? 89.913 98.978 92.388 1.00 61.63 96 ARG V C 1
ATOM 740 O O . ARG A 1 110 ? 90.586 98.739 91.379 1.00 68.31 96 ARG V O 1
ATOM 748 N N . ASN A 1 111 ? 89.933 100.166 92.988 1.00 55.97 97 ASN V N 1
ATOM 749 C CA . ASN A 1 111 ? 90.701 101.297 92.481 1.00 50.47 97 ASN V CA 1
ATOM 750 C C . ASN A 1 111 ? 91.716 101.726 93.530 1.00 51.71 97 ASN V C 1
ATOM 751 O O . ASN A 1 111 ? 91.349 101.998 94.678 1.00 60.87 97 ASN V O 1
ATOM 756 N N . ILE A 1 112 ? 92.988 101.790 93.133 1.00 44.48 98 ILE V N 1
ATOM 757 C CA . ILE A 1 112 ? 94.048 102.358 93.954 1.00 42.08 98 ILE V CA 1
ATOM 758 C C . ILE A 1 112 ? 94.811 103.363 93.103 1.00 39.41 98 ILE V C 1
ATOM 759 O O . ILE A 1 112 ? 94.741 103.352 91.872 1.00 46.79 98 ILE V O 1
ATOM 764 N N . LYS A 1 113 ? 95.544 104.246 93.778 1.00 36.96 99 LYS V N 1
ATOM 765 C CA . LYS A 1 113 ? 96.208 105.368 93.113 1.00 36.39 99 LYS V CA 1
ATOM 766 C C . LYS A 1 113 ? 97.547 105.617 93.800 1.00 34.97 99 LYS V C 1
ATOM 767 O O . LYS A 1 113 ? 97.596 106.199 94.888 1.00 40.05 99 LYS V O 1
ATOM 773 N N . ILE A 1 114 ? 98.626 105.168 93.167 1.00 32.92 100 ILE V N 1
ATOM 774 C CA . ILE A 1 114 ? 99.972 105.450 93.651 1.00 35.09 100 ILE V CA 1
ATOM 775 C C . ILE A 1 114 ? 100.376 106.841 93.185 1.00 38.26 100 ILE V C 1
ATOM 776 O O . ILE A 1 114 ? 100.355 107.137 91.985 1.00 48.55 100 ILE V O 1
ATOM 781 N N . THR A 1 115 ? 100.747 107.699 94.131 1.00 37.87 101 THR V N 1
ATOM 782 C CA . THR A 1 115 ? 101.120 109.075 93.833 1.00 45.52 101 THR V CA 1
ATOM 783 C C . THR A 1 115 ? 102.506 109.350 94.392 1.00 53.49 101 THR V C 1
ATOM 784 O O . THR A 1 115 ? 102.779 109.047 95.558 1.00 59.89 101 THR V O 1
ATOM 788 N N . LEU A 1 116 ? 103.374 109.920 93.564 1.00 53.26 102 LEU V N 1
ATOM 789 C CA . LEU A 1 116 ? 104.714 110.314 93.978 1.00 58.33 102 LEU V CA 1
ATOM 790 C C . LEU A 1 116 ? 104.696 111.799 94.313 1.00 69.60 102 LEU V C 1
ATOM 791 O O . LEU A 1 116 ? 104.339 112.626 93.468 1.00 73.14 102 LEU V O 1
ATOM 796 N N . SER A 1 117 ? 105.080 112.132 95.541 1.00 71.98 103 SER V N 1
ATOM 797 C CA . SER A 1 117 ? 105.013 113.498 96.040 1.00 79.46 103 SER V CA 1
ATOM 798 C C . SER A 1 117 ? 106.340 114.204 95.806 1.00 88.35 103 SER V C 1
ATOM 799 O O . SER A 1 117 ? 107.405 113.656 96.110 1.00 87.64 103 SER V O 1
ATOM 802 N N . ALA A 1 118 ? 106.270 115.420 95.265 1.00 90.95 104 ALA V N 1
ATOM 803 C CA . ALA A 1 118 ? 107.438 116.261 95.053 1.00 92.42 104 ALA V CA 1
ATOM 804 C C . ALA A 1 118 ? 107.573 117.338 96.123 1.00 97.69 104 ALA V C 1
ATOM 805 O O . ALA A 1 118 ? 108.267 118.336 95.905 1.00 102.92 104 ALA V O 1
ATOM 807 N N . ASP A 1 119 ? 106.914 117.157 97.270 1.00 96.63 105 ASP V N 1
ATOM 808 C CA . ASP A 1 119 ? 106.955 118.168 98.322 1.00 99.27 105 ASP V CA 1
ATOM 809 C C . ASP A 1 119 ? 108.361 118.322 98.890 1.00 100.04 105 ASP V C 1
ATOM 810 O O . ASP A 1 119 ? 108.833 119.444 99.104 1.00 100.15 105 ASP V O 1
ATOM 815 N N . GLU A 1 120 ? 109.048 117.204 99.142 1.00 100.65 106 GLU V N 1
ATOM 816 C CA . GLU A 1 120 ? 110.404 117.280 99.677 1.00 103.43 106 GLU V CA 1
ATOM 817 C C . GLU A 1 120 ? 111.357 117.947 98.696 1.00 102.17 106 GLU V C 1
ATOM 818 O O . GLU A 1 120 ? 112.229 118.722 99.106 1.00 104.66 106 GLU V O 1
ATOM 824 N N . ILE A 1 121 ? 111.214 117.655 97.402 1.00 98.06 107 ILE V N 1
ATOM 825 C CA . ILE A 1 121 ? 112.035 118.321 96.397 1.00 98.81 107 ILE V CA 1
ATOM 826 C C . ILE A 1 121 ? 111.709 119.808 96.344 1.00 102.84 107 ILE V C 1
ATOM 827 O O . ILE A 1 121 ? 112.597 120.646 96.152 1.00 106.47 107 ILE V O 1
ATOM 832 N N . ILE A 1 122 ? 110.432 120.157 96.509 1.00 102.91 108 ILE V N 1
ATOM 833 C CA . ILE A 1 122 ? 110.022 121.557 96.454 1.00 100.84 108 ILE V CA 1
ATOM 834 C C . ILE A 1 122 ? 110.630 122.341 97.612 1.00 104.73 108 ILE V C 1
ATOM 835 O O . ILE A 1 122 ? 111.172 123.437 97.423 1.00 108.74 108 ILE V O 1
ATOM 840 N N . THR A 1 123 ? 110.553 121.792 98.827 1.00 103.58 109 THR V N 1
ATOM 841 C CA . THR A 1 123 ? 111.123 122.479 99.982 1.00 105.17 109 THR V CA 1
ATOM 842 C C . THR A 1 123 ? 112.640 122.580 99.875 1.00 106.92 109 THR V C 1
ATOM 843 O O . THR A 1 123 ? 113.228 123.597 100.261 1.00 109.22 109 THR V O 1
ATOM 847 N N . PHE A 1 124 ? 113.292 121.536 99.358 1.00 105.03 110 PHE V N 1
ATOM 848 C CA . PHE A 1 124 ? 114.741 121.584 99.202 1.00 106.09 110 PHE V CA 1
ATOM 849 C C . PHE A 1 124 ? 115.159 122.590 98.139 1.00 110.41 110 PHE V C 1
ATOM 850 O O . PHE A 1 124 ? 116.282 123.106 98.184 1.00 115.23 110 PHE V O 1
ATOM 858 N N . VAL A 1 125 ? 114.281 122.875 97.175 1.00 110.41 111 VAL V N 1
ATOM 859 C CA . VAL A 1 125 ? 114.575 123.907 96.186 1.00 109.00 111 VAL V CA 1
ATOM 860 C C . VAL A 1 125 ? 114.678 125.270 96.858 1.00 114.60 111 VAL V C 1
ATOM 861 O O . VAL A 1 125 ? 115.528 126.093 96.497 1.00 118.60 111 VAL V O 1
ATOM 865 N N . GLN A 1 126 ? 113.825 125.527 97.853 1.00 113.90 112 GLN V N 1
ATOM 866 C CA . GLN A 1 126 ? 113.909 126.781 98.595 1.00 114.48 112 GLN V CA 1
ATOM 867 C C . GLN A 1 126 ? 115.236 126.900 99.334 1.00 117.29 112 GLN V C 1
ATOM 868 O O . GLN A 1 126 ? 115.842 127.977 99.367 1.00 120.80 112 GLN V O 1
ATOM 874 N N . ILE A 1 127 ? 115.699 125.804 99.940 1.00 115.79 113 ILE V N 1
ATOM 875 C CA . ILE A 1 127 ? 116.967 125.831 100.666 1.00 117.38 113 ILE V CA 1
ATOM 876 C C . ILE A 1 127 ? 118.119 126.128 99.715 1.00 120.22 113 ILE V C 1
ATOM 877 O O . ILE A 1 127 ? 118.995 126.950 100.013 1.00 124.09 113 ILE V O 1
ATOM 882 N N . LEU A 1 128 ? 118.135 125.472 98.552 1.00 119.26 114 LEU V N 1
ATOM 883 C CA . LEU A 1 128 ? 119.176 125.741 97.566 1.00 120.29 114 LEU V CA 1
ATOM 884 C C . LEU A 1 128 ? 119.061 127.150 97.000 1.00 121.62 114 LEU V C 1
ATOM 885 O O . LEU A 1 128 ? 120.079 127.771 96.677 1.00 125.33 114 LEU V O 1
ATOM 890 N N . LEU A 1 129 ? 117.836 127.665 96.866 1.00 119.15 115 LEU V N 1
ATOM 891 C CA . LEU A 1 129 ? 117.651 129.025 96.370 1.00 119.76 115 LEU V CA 1
ATOM 892 C C . LEU A 1 129 ? 118.231 130.050 97.336 1.00 124.53 115 LEU V C 1
ATOM 893 O O . LEU A 1 129 ? 118.841 131.037 96.909 1.00 127.54 115 LEU V O 1
ATOM 898 N N . GLN A 1 130 ? 118.044 129.838 98.642 1.00 124.04 116 GLN V N 1
ATOM 899 C CA . GLN A 1 130 ? 118.639 130.735 99.626 1.00 126.07 116 GLN V CA 1
ATOM 900 C C . GLN A 1 130 ? 120.160 130.689 99.572 1.00 127.68 116 GLN V C 1
ATOM 901 O O . GLN A 1 130 ? 120.819 131.714 99.777 1.00 131.28 116 GLN V O 1
ATOM 907 N N . VAL A 1 131 ? 120.732 129.512 99.309 1.00 126.06 117 VAL V N 1
ATOM 908 C CA . VAL A 1 131 ? 122.179 129.408 99.144 1.00 126.23 117 VAL V CA 1
ATOM 909 C C . VAL A 1 131 ? 122.628 130.192 97.918 1.00 127.50 117 VAL V C 1
ATOM 910 O O . VAL A 1 131 ? 123.657 130.879 97.943 1.00 132.22 117 VAL V O 1
ATOM 914 N N . LEU A 1 132 ? 121.865 130.102 96.825 1.00 124.31 118 LEU V N 1
ATOM 915 C CA . LEU A 1 132 ? 122.198 130.854 95.619 1.00 127.10 118 LEU V CA 1
ATOM 916 C C . LEU A 1 132 ? 122.160 132.356 95.879 1.00 132.45 118 LEU V C 1
ATOM 917 O O . LEU A 1 132 ? 123.052 133.091 95.441 1.00 135.36 118 LEU V O 1
ATOM 922 N N . ASN A 1 133 ? 121.132 132.830 96.587 1.00 132.49 119 ASN V N 1
ATOM 923 C CA . ASN A 1 133 ? 121.044 134.252 96.902 1.00 134.46 119 ASN V CA 1
ATOM 924 C C . ASN A 1 133 ? 122.176 134.689 97.824 1.00 136.17 119 ASN V C 1
ATOM 925 O O . ASN A 1 133 ? 122.752 135.768 97.640 1.00 138.07 119 ASN V O 1
ATOM 930 N N . SER A 1 134 ? 122.504 133.868 98.823 1.00 134.89 120 SER V N 1
ATOM 931 C CA . SER A 1 134 ? 123.576 134.218 99.750 1.00 136.29 120 SER V CA 1
ATOM 932 C C . SER A 1 134 ? 124.930 134.233 99.052 1.00 137.67 120 SER V C 1
ATOM 933 O O . SER A 1 134 ? 125.780 135.080 99.352 1.00 141.62 120 SER V O 1
ATOM 936 N N . ILE A 1 135 ? 125.156 133.294 98.131 1.00 135.94 121 ILE V N 1
ATOM 937 C CA . ILE A 1 135 ? 126.411 133.266 97.385 1.00 139.20 121 ILE V CA 1
ATOM 938 C C . ILE A 1 135 ? 126.540 134.509 96.513 1.00 142.33 121 ILE V C 1
ATOM 939 O O . ILE A 1 135 ? 127.605 135.136 96.453 1.00 145.48 121 ILE V O 1
ATOM 944 N N . LEU A 1 136 ? 125.458 134.886 95.827 1.00 140.61 122 LEU V N 1
ATOM 945 C CA . LEU A 1 136 ? 125.499 136.061 94.962 1.00 141.37 122 LEU V CA 1
ATOM 946 C C . LEU A 1 136 ? 125.735 137.335 95.766 1.00 143.53 122 LEU V C 1
ATOM 947 O O . LEU A 1 136 ? 126.500 138.210 95.344 1.00 143.77 122 LEU V O 1
ATOM 952 N N . SER A 1 137 ? 125.083 137.460 96.925 1.00 143.44 123 SER V N 1
ATOM 953 C CA . SER A 1 137 ? 125.308 138.628 97.770 1.00 145.28 123 SER V CA 1
ATOM 954 C C . SER A 1 137 ? 126.722 138.644 98.336 1.00 146.49 123 SER V C 1
ATOM 955 O O . SER A 1 137 ? 127.295 139.721 98.537 1.00 147.17 123 SER V O 1
ATOM 958 N N . GLU A 1 138 ? 127.294 137.468 98.606 1.00 145.71 124 GLU V N 1
ATOM 959 C CA . GLU A 1 138 ? 128.681 137.404 99.053 1.00 143.57 124 GLU V CA 1
ATOM 960 C C . GLU A 1 138 ? 129.628 137.923 97.978 1.00 146.57 124 GLU V C 1
ATOM 961 O O . GLU A 1 138 ? 130.585 138.646 98.278 1.00 148.31 124 GLU V O 1
ATOM 967 N N . LEU A 1 139 ? 129.376 137.568 96.722 1.00 146.66 125 LEU V N 1
ATOM 968 C CA . LEU A 1 139 ? 130.183 138.049 95.608 1.00 146.27 125 LEU V CA 1
ATOM 969 C C . LEU A 1 139 ? 129.663 139.405 95.140 1.00 146.81 125 LEU V C 1
ATOM 970 O O . LEU A 1 139 ? 129.534 140.337 95.933 1.00 145.85 125 LEU V O 1
ATOM 975 N N . ASP B 2 18 ? 117.903 135.981 103.779 1.00 170.28 18 ASP W N 1
ATOM 976 C CA . ASP B 2 18 ? 117.450 135.981 105.166 1.00 173.48 18 ASP W CA 1
ATOM 977 C C . ASP B 2 18 ? 118.548 135.533 106.144 1.00 173.63 18 ASP W C 1
ATOM 978 O O . ASP B 2 18 ? 119.470 134.811 105.759 1.00 171.06 18 ASP W O 1
ATOM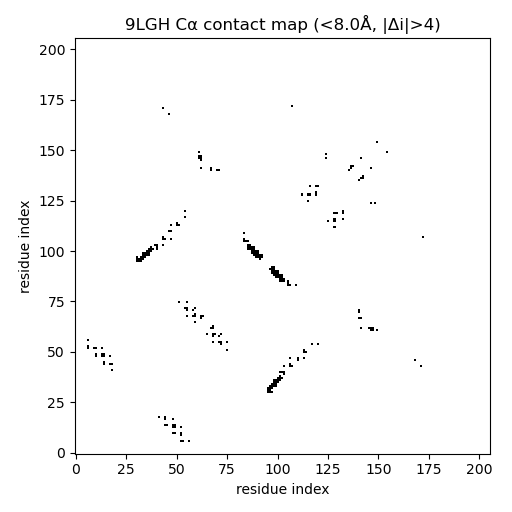 983 N N . PRO B 2 19 ? 118.475 136.011 107.391 1.00 172.66 19 PRO W N 1
ATOM 984 C CA . PRO B 2 19 ? 119.511 135.656 108.377 1.00 170.32 19 PRO W CA 1
ATOM 985 C C . PRO B 2 19 ? 119.569 134.175 108.713 1.00 169.25 19 PRO W C 1
ATOM 986 O O . PRO B 2 19 ? 120.603 133.712 109.211 1.00 163.51 19 PRO W O 1
ATOM 990 N N . MET B 2 20 ? 118.493 133.424 108.473 1.00 173.83 20 MET W N 1
ATOM 991 C CA . MET B 2 20 ? 118.471 132.008 108.831 1.00 174.44 20 MET W CA 1
ATOM 992 C C . MET B 2 20 ? 119.550 131.242 108.073 1.00 172.40 20 MET W C 1
ATOM 993 O O . MET B 2 20 ? 120.369 130.543 108.677 1.00 167.70 20 MET W O 1
ATOM 998 N N . THR B 2 21 ? 119.605 131.413 106.755 1.00 174.32 21 THR W N 1
ATOM 999 C CA . THR B 2 21 ? 120.500 130.641 105.905 1.00 169.81 21 THR W CA 1
ATOM 1000 C C . THR B 2 21 ? 121.882 131.269 105.753 1.00 167.04 21 THR W C 1
ATOM 1001 O O . THR B 2 21 ? 122.617 130.898 104.831 1.00 164.44 21 THR W O 1
ATOM 1005 N N . LYS B 2 22 ? 122.253 132.209 106.625 1.00 165.79 22 LYS W N 1
ATOM 1006 C CA . LYS B 2 22 ? 123.517 132.919 106.452 1.00 163.73 22 LYS W CA 1
ATOM 1007 C C . LYS B 2 22 ? 124.718 132.048 106.812 1.00 158.52 22 LYS W C 1
ATOM 1008 O O . LYS B 2 22 ? 125.704 132.002 106.068 1.00 153.85 22 LYS W O 1
ATOM 1014 N N . MET B 2 23 ? 124.664 131.354 107.950 1.00 158.85 23 MET W N 1
ATOM 1015 C CA . MET B 2 23 ? 125.874 130.730 108.476 1.00 156.54 23 MET W CA 1
ATOM 1016 C C . MET B 2 23 ? 126.186 129.372 107.858 1.00 157.42 23 MET W C 1
ATOM 1017 O O . MET B 2 23 ? 127.311 128.889 108.019 1.00 156.98 23 MET W O 1
ATOM 1022 N N . LEU B 2 24 ? 125.239 128.742 107.159 1.00 157.46 24 LEU W N 1
ATOM 1023 C CA . LEU B 2 24 ? 125.542 127.462 106.525 1.00 155.44 24 LEU W CA 1
ATOM 1024 C C . LEU B 2 24 ? 126.346 127.625 105.242 1.00 154.89 24 LEU W C 1
ATOM 1025 O O . LEU B 2 24 ? 126.837 126.628 104.703 1.00 155.56 24 LEU W O 1
ATOM 1030 N N . VAL B 2 25 ? 126.491 128.851 104.742 1.00 153.70 25 VAL W N 1
ATOM 1031 C CA . VAL B 2 25 ? 127.397 129.127 103.642 1.00 151.38 25 VAL W CA 1
ATOM 1032 C C . VAL B 2 25 ? 128.648 129.872 104.104 1.00 152.39 25 VAL W C 1
ATOM 1033 O O . VAL B 2 25 ? 129.703 129.741 103.472 1.00 151.84 25 VAL W O 1
ATOM 1037 N N . GLN B 2 26 ? 128.568 130.633 105.197 1.00 153.74 26 GLN W N 1
ATOM 1038 C CA . GLN B 2 26 ? 129.757 131.290 105.729 1.00 153.32 26 GLN W CA 1
ATOM 1039 C C . GLN B 2 26 ? 130.694 130.302 106.413 1.00 157.35 26 GLN W C 1
ATOM 1040 O O . GLN B 2 26 ? 131.914 130.497 106.393 1.00 159.74 26 GLN W O 1
ATOM 1046 N N . ASN B 2 27 ? 130.152 129.246 107.027 1.00 156.52 27 ASN W N 1
ATOM 1047 C CA . ASN B 2 27 ? 130.998 128.311 107.764 1.00 156.86 27 ASN W CA 1
ATOM 1048 C C . ASN B 2 27 ? 131.858 127.474 106.823 1.00 158.44 27 ASN W C 1
ATOM 1049 O O . ASN B 2 27 ? 133.018 127.178 107.134 1.00 160.32 27 ASN W O 1
ATOM 1054 N N . ILE B 2 28 ? 131.312 127.078 105.671 1.00 156.50 28 ILE W N 1
ATOM 1055 C CA . ILE B 2 28 ? 132.098 126.314 104.707 1.00 155.43 28 ILE W CA 1
ATOM 1056 C C . ILE B 2 28 ? 133.174 127.194 104.083 1.00 158.05 28 ILE W C 1
ATOM 1057 O O . ILE B 2 28 ? 134.306 126.749 103.857 1.00 159.34 28 ILE W O 1
ATOM 1062 N N . PHE B 2 29 ? 132.845 128.458 103.803 1.00 158.58 29 PHE W N 1
ATOM 1063 C CA . PHE B 2 29 ? 133.847 129.383 103.286 1.00 161.51 29 PHE W CA 1
ATOM 1064 C C . PHE B 2 29 ? 134.913 129.697 104.329 1.00 164.41 29 PHE W C 1
ATOM 1065 O O . PHE B 2 29 ? 136.078 129.909 103.977 1.00 167.06 29 PHE W O 1
ATOM 1073 N N . SER B 2 30 ? 134.537 129.732 105.610 1.00 165.73 30 SER W N 1
ATOM 1074 C CA . SER B 2 30 ? 135.506 129.928 106.682 1.00 168.92 30 SER W CA 1
ATOM 1075 C C . SER B 2 30 ? 136.427 128.730 106.863 1.00 171.87 30 SER W C 1
ATOM 1076 O O . SER B 2 30 ? 137.426 128.839 107.582 1.00 178.89 30 SER W O 1
ATOM 1079 N N . LYS B 2 31 ? 136.118 127.602 106.231 1.00 167.90 31 LYS W N 1
ATOM 1080 C CA . LYS B 2 31 ? 136.967 126.420 106.269 1.00 164.65 31 LYS W CA 1
ATOM 1081 C C . LYS B 2 31 ? 138.119 126.602 105.282 1.00 167.47 31 LYS W C 1
ATOM 1082 O O . LYS B 2 31 ? 138.401 127.709 104.815 1.00 168.45 31 LYS W O 1
ATOM 1088 N N . HIS B 2 32 ? 138.811 125.509 104.961 1.00 167.32 32 HIS W N 1
ATOM 1089 C CA . HIS B 2 32 ? 139.950 125.548 104.048 1.00 171.00 32 HIS W CA 1
ATOM 1090 C C . HIS B 2 32 ? 139.568 125.927 102.621 1.00 171.70 32 HIS W C 1
ATOM 1091 O O . HIS B 2 32 ? 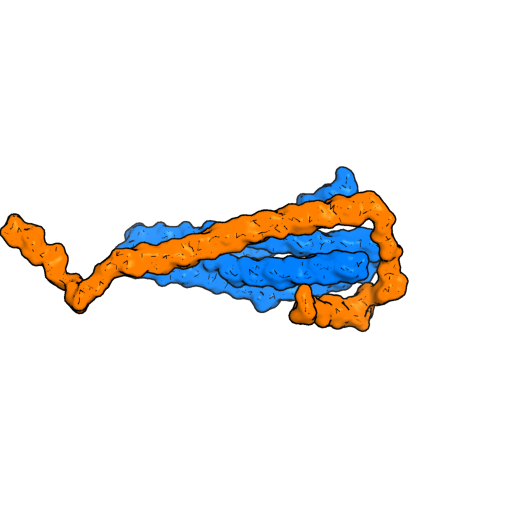140.450 125.947 101.754 1.00 173.38 32 HIS W O 1
ATOM 1098 N N . GLY B 2 33 ? 138.301 126.232 102.352 1.00 170.53 33 GLY W N 1
ATOM 1099 C CA . GLY B 2 33 ? 137.878 126.590 101.014 1.00 174.14 33 GLY W CA 1
ATOM 1100 C C . GLY B 2 33 ? 138.230 128.012 100.629 1.00 174.96 33 GLY W C 1
ATOM 1101 O O . GLY B 2 33 ? 139.312 128.506 100.963 1.00 170.54 33 GLY W O 1
ATOM 1102 N N . VAL B 2 34 ? 137.321 128.682 99.922 1.00 177.39 34 VAL W N 1
ATOM 1103 C CA . VAL B 2 34 ? 137.590 130.028 99.432 1.00 180.33 34 VAL W CA 1
ATOM 1104 C C . VAL B 2 34 ? 137.484 131.021 100.581 1.00 181.20 34 VAL W C 1
ATOM 1105 O O . VAL B 2 34 ? 136.497 131.030 101.329 1.00 177.78 34 VAL W O 1
ATOM 1109 N N . THR B 2 35 ? 138.501 131.863 100.726 1.00 185.29 35 THR W N 1
ATOM 1110 C CA . THR B 2 35 ? 138.552 132.868 101.776 1.00 187.63 35 THR W CA 1
ATOM 1111 C C . THR B 2 35 ? 138.166 134.239 101.227 1.00 192.83 35 THR W C 1
ATOM 1112 O O . THR B 2 35 ? 137.915 134.415 100.033 1.00 193.19 35 THR W O 1
ATOM 1116 N N . LYS B 2 36 ? 138.109 135.219 102.133 1.00 195.88 36 LYS W N 1
ATOM 1117 C CA . LYS B 2 36 ? 137.714 136.571 101.745 1.00 196.51 36 LYS W CA 1
ATOM 1118 C C . LYS B 2 36 ? 138.731 137.195 100.796 1.00 197.52 36 LYS W C 1
ATOM 1119 O O . LYS B 2 36 ? 138.363 137.814 99.792 1.00 195.14 36 LYS W O 1
ATOM 1125 N N . ASP B 2 37 ? 140.022 137.039 101.097 1.00 201.79 37 ASP W N 1
ATOM 1126 C CA . ASP B 2 37 ? 141.058 137.620 100.251 1.00 204.33 37 ASP W CA 1
ATOM 1127 C C . ASP B 2 37 ? 141.192 136.911 98.910 1.00 201.68 37 ASP W C 1
ATOM 1128 O O . ASP B 2 37 ? 141.796 137.475 97.991 1.00 199.46 37 ASP W O 1
ATOM 1133 N N . LYS B 2 38 ? 140.645 135.704 98.772 1.00 200.29 38 LYS W N 1
ATOM 1134 C CA . LYS B 2 38 ? 140.680 134.996 97.500 1.00 197.07 38 LYS W CA 1
ATOM 1135 C C . LYS B 2 38 ? 139.561 135.418 96.557 1.00 197.03 38 LYS W C 1
ATOM 1136 O O . LYS B 2 38 ? 139.540 134.964 95.408 1.00 190.46 38 LYS W O 1
ATOM 1142 N N . MET B 2 39 ? 138.637 136.261 97.011 1.00 201.44 39 MET W N 1
ATOM 1143 C CA . MET B 2 39 ? 137.572 136.748 96.145 1.00 198.89 39 MET W CA 1
ATOM 1144 C C . MET B 2 39 ? 138.144 137.670 95.076 1.00 196.59 39 MET W C 1
ATOM 1145 O O . MET B 2 39 ? 138.913 138.587 95.378 1.00 198.99 39 MET W O 1
ATOM 1150 N N . LYS B 2 40 ? 137.766 137.425 93.820 1.00 190.78 40 LYS W N 1
ATOM 1151 C CA . LYS B 2 40 ? 138.219 138.286 92.734 1.00 189.62 40 LYS W CA 1
ATOM 1152 C C . LYS B 2 40 ? 137.479 139.617 92.719 1.00 194.07 40 LYS W C 1
ATOM 1153 O O . LYS B 2 40 ? 138.028 140.617 92.243 1.00 198.26 40 LYS W O 1
ATOM 1159 N N . LYS B 2 41 ? 136.247 139.644 93.234 1.00 192.07 41 LYS W N 1
ATOM 1160 C CA . LYS B 2 41 ? 135.424 140.854 93.275 1.00 191.80 41 LYS W CA 1
ATOM 1161 C C . LYS B 2 41 ? 135.263 141.464 91.884 1.00 187.68 41 LYS W C 1
ATOM 1162 O O . LYS B 2 41 ? 135.322 142.682 91.708 1.00 187.30 41 LYS W O 1
ATOM 1168 N N . VAL B 2 42 ? 135.057 140.604 90.885 1.00 183.34 42 VAL W N 1
ATOM 1169 C CA . VAL B 2 42 ? 134.917 141.072 89.513 1.00 178.37 42 VAL W CA 1
ATOM 1170 C C . VAL B 2 42 ? 133.551 141.717 89.322 1.00 177.52 42 VAL W C 1
ATOM 1171 O O . VAL B 2 42 ? 132.525 141.207 89.794 1.00 177.23 42 VAL W O 1
ATOM 1175 N N . 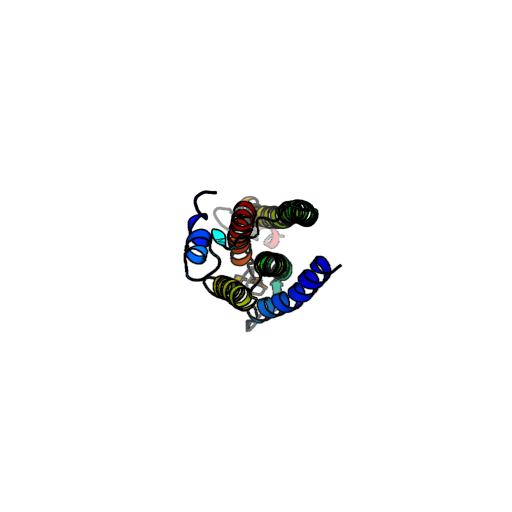SER B 2 43 ? 133.536 142.858 88.634 1.00 172.49 43 SER W N 1
ATOM 1176 C CA . SER B 2 43 ? 132.300 143.578 88.324 1.00 164.80 43 SER W CA 1
ATOM 1177 C C . SER B 2 43 ? 132.388 144.012 86.865 1.00 161.89 43 SER W C 1
ATOM 1178 O O . SER B 2 43 ? 133.021 145.024 86.549 1.00 160.93 43 SER W O 1
ATOM 1181 N N . ASP B 2 44 ? 131.755 143.247 85.984 1.00 157.46 44 ASP W N 1
ATOM 1182 C CA . ASP B 2 44 ? 131.840 143.487 84.550 1.00 154.54 44 ASP W CA 1
ATOM 1183 C C . ASP B 2 44 ? 130.521 143.053 83.919 1.00 148.79 44 ASP W C 1
ATOM 1184 O O . ASP B 2 44 ? 129.511 142.893 84.611 1.00 149.00 44 ASP W O 1
ATOM 1189 N N . GLU B 2 45 ? 130.528 142.869 82.596 1.00 146.32 45 GLU W N 1
ATOM 1190 C CA . GLU B 2 45 ? 129.320 142.471 81.882 1.00 147.50 45 GLU W CA 1
ATOM 1191 C C . GLU B 2 45 ? 128.810 141.101 82.313 1.00 147.03 45 GLU W C 1
ATOM 1192 O O . GLU B 2 45 ? 127.642 140.782 82.066 1.00 142.56 45 GLU W O 1
ATOM 1198 N N . GLU B 2 46 ? 129.654 140.283 82.945 1.00 147.21 46 GLU W N 1
ATOM 1199 C CA . GLU B 2 46 ? 129.217 138.978 83.422 1.00 140.81 46 GLU W CA 1
ATOM 1200 C C . GLU B 2 46 ? 128.304 139.067 84.637 1.00 133.95 46 GLU W C 1
ATOM 1201 O O . GLU B 2 46 ? 127.533 138.132 84.878 1.00 130.41 46 GLU W O 1
ATOM 1207 N N . LYS B 2 47 ? 128.371 140.158 85.404 1.00 137.26 47 LYS W N 1
ATOM 1208 C CA . LYS B 2 47 ? 127.547 140.281 86.601 1.00 131.32 47 LYS W CA 1
ATOM 1209 C C . LYS B 2 47 ? 126.079 140.514 86.262 1.00 127.83 47 LYS W C 1
ATOM 1210 O O . LYS B 2 47 ? 125.197 139.896 86.869 1.00 125.52 47 LYS W O 1
ATOM 1216 N N . GLU B 2 48 ? 125.797 141.399 85.303 1.00 126.96 48 GLU W N 1
ATOM 1217 C CA . GLU B 2 48 ? 124.409 141.722 84.987 1.00 127.80 48 GLU W CA 1
ATOM 1218 C C . GLU B 2 48 ? 123.687 140.533 84.366 1.00 125.90 48 GLU W C 1
ATOM 1219 O O . GLU B 2 48 ? 122.497 140.321 84.623 1.00 123.35 48 GLU W O 1
ATOM 1225 N N . MET B 2 49 ? 124.386 139.749 83.543 1.00 124.14 49 MET W N 1
ATOM 1226 C CA . MET B 2 49 ? 123.760 138.585 82.928 1.00 122.45 49 MET W CA 1
ATOM 1227 C C . MET B 2 49 ? 123.461 137.492 83.949 1.00 114.25 49 MET W C 1
ATOM 1228 O O . MET B 2 49 ? 122.617 136.629 83.686 1.00 102.91 49 MET W O 1
ATOM 1233 N N . LEU B 2 50 ? 124.129 137.513 85.105 1.00 117.05 50 LEU W N 1
ATOM 1234 C CA . LEU B 2 50 ? 123.756 136.633 86.208 1.00 110.26 50 LEU W CA 1
ATOM 1235 C C . LEU B 2 50 ? 122.522 137.142 86.943 1.00 105.15 50 LEU W C 1
ATOM 1236 O O . LEU B 2 50 ? 121.675 136.344 87.359 1.00 103.44 50 LEU W O 1
ATOM 1241 N N . LEU B 2 51 ? 122.405 138.462 87.112 1.00 105.95 51 LEU W N 1
ATOM 1242 C CA . LEU B 2 51 ? 121.307 139.018 87.898 1.00 106.59 51 LEU W CA 1
ATOM 1243 C C . LEU B 2 51 ? 119.955 138.725 87.259 1.00 106.29 51 LEU W C 1
ATOM 1244 O O . LEU B 2 51 ? 119.002 138.351 87.952 1.00 107.37 51 LEU W O 1
ATOM 1249 N N . ASN B 2 52 ? 119.851 138.887 85.937 1.00 105.76 52 ASN W N 1
ATOM 1250 C CA . ASN B 2 52 ? 118.582 138.619 85.270 1.00 109.18 52 ASN W CA 1
ATOM 1251 C C . ASN B 2 52 ? 118.249 137.132 85.280 1.00 101.47 52 ASN W C 1
ATOM 1252 O O . ASN B 2 52 ? 117.069 136.764 85.300 1.00 93.08 52 ASN W O 1
ATOM 1257 N N . LEU B 2 53 ? 119.268 136.268 85.261 1.00 98.78 53 LEU W N 1
ATOM 1258 C CA . LEU B 2 53 ? 119.020 134.832 85.339 1.00 88.87 53 LEU W CA 1
ATOM 1259 C C . LEU B 2 53 ? 118.458 134.441 86.700 1.00 80.57 53 LEU W C 1
ATOM 1260 O O . LEU B 2 53 ? 117.578 133.577 86.788 1.00 74.98 53 LEU W O 1
ATOM 1265 N N . VAL B 2 54 ? 118.959 135.060 87.772 1.00 82.44 54 VAL W N 1
ATOM 1266 C CA . VAL B 2 54 ? 118.439 134.778 89.109 1.00 77.85 54 VAL W CA 1
ATOM 1267 C C . VAL B 2 54 ? 116.978 135.196 89.213 1.00 82.18 54 VAL W C 1
ATOM 1268 O O . VAL B 2 54 ? 116.152 134.480 89.793 1.00 82.87 54 VAL W O 1
ATOM 1272 N N . LYS B 2 55 ? 116.636 136.364 88.663 1.00 83.31 55 LYS W N 1
ATOM 1273 C CA . LYS B 2 55 ? 115.239 136.787 88.650 1.00 86.86 55 LYS W CA 1
ATOM 1274 C C . LYS B 2 55 ? 114.386 135.839 87.816 1.00 85.15 55 LYS W C 1
ATOM 1275 O O . LYS B 2 55 ? 113.209 135.617 88.124 1.00 81.09 55 LYS W O 1
ATOM 1281 N N . ASP B 2 56 ? 114.963 135.272 86.753 1.00 83.93 56 ASP W N 1
ATOM 1282 C CA . ASP B 2 56 ? 114.255 134.254 85.984 1.00 80.89 56 ASP W CA 1
ATOM 1283 C C . ASP B 2 56 ? 114.019 133.004 86.823 1.00 72.21 56 ASP W C 1
ATOM 1284 O O . ASP B 2 56 ? 112.990 132.333 86.678 1.00 62.02 56 ASP W O 1
ATOM 1289 N N . LEU B 2 57 ? 114.966 132.675 87.705 1.00 71.71 57 LEU W N 1
ATOM 1290 C CA . LEU B 2 57 ? 114.773 131.551 88.616 1.00 59.71 57 LEU W CA 1
ATOM 1291 C C . LEU B 2 57 ? 113.593 131.797 89.545 1.00 60.48 57 LEU W C 1
ATOM 1292 O O . LEU B 2 57 ? 112.820 130.877 89.834 1.00 63.16 57 LEU W O 1
ATOM 1297 N N . GLN B 2 58 ? 113.444 133.032 90.031 1.00 63.79 58 GLN W N 1
ATOM 1298 C CA . GLN B 2 58 ? 112.330 133.348 90.919 1.00 64.26 58 GLN W CA 1
ATOM 1299 C C . GLN B 2 58 ? 110.992 133.150 90.220 1.00 69.27 58 GLN W C 1
ATOM 1300 O O . GLN B 2 58 ? 110.058 132.587 90.801 1.00 71.32 58 GLN W O 1
ATOM 1306 N N . ALA B 2 59 ? 110.879 133.608 88.971 1.00 70.09 59 ALA W N 1
ATOM 1307 C CA . ALA B 2 59 ? 109.620 133.476 88.244 1.00 70.61 59 ALA W CA 1
ATOM 1308 C C . ALA B 2 59 ? 109.275 132.015 87.985 1.00 64.07 59 ALA W C 1
ATOM 1309 O O . ALA B 2 59 ? 108.116 131.610 88.133 1.00 52.73 59 ALA W O 1
ATOM 1311 N N . LYS B 2 60 ? 110.264 131.209 87.594 1.00 67.12 60 LYS W N 1
ATOM 1312 C CA . LYS B 2 60 ? 109.995 129.809 87.285 1.00 59.15 60 LYS W CA 1
ATOM 1313 C C . LYS B 2 60 ? 109.716 129.003 88.548 1.00 48.25 60 LYS W C 1
ATOM 1314 O O . LYS B 2 60 ? 108.782 128.192 88.579 1.00 50.55 60 LYS W O 1
ATOM 1320 N N . SER B 2 61 ? 110.518 129.205 89.597 1.00 45.63 61 SER W N 1
ATOM 1321 C CA . SER B 2 61 ? 110.316 128.457 90.834 1.00 44.73 61 SER W CA 1
ATOM 1322 C C . SER B 2 61 ? 108.982 128.806 91.481 1.00 54.34 61 SER W C 1
ATOM 1323 O O . SER B 2 61 ? 108.261 127.917 91.947 1.00 60.30 61 SER W O 1
ATOM 1326 N N . GLN B 2 62 ? 108.633 130.095 91.514 1.00 49.22 62 GLN W N 1
ATOM 1327 C CA . GLN B 2 62 ? 107.362 130.500 92.106 1.00 50.03 62 GLN W CA 1
ATOM 1328 C C . GLN B 2 62 ? 106.179 129.943 91.329 1.00 55.70 62 GLN W C 1
ATOM 1329 O O . GLN B 2 62 ? 105.156 129.596 91.927 1.00 58.62 62 GLN W O 1
ATOM 1335 N N . ALA B 2 63 ? 106.296 129.849 90.002 1.00 55.16 63 ALA W N 1
ATOM 1336 C CA . ALA B 2 63 ? 105.228 129.249 89.209 1.00 53.31 63 ALA W CA 1
ATOM 1337 C C . ALA B 2 63 ? 104.997 127.800 89.614 1.00 50.79 63 ALA W C 1
ATOM 1338 O O . ALA B 2 63 ? 103.852 127.338 89.677 1.00 52.61 63 ALA W O 1
ATOM 1340 N N . LEU B 2 64 ? 106.077 127.066 89.889 1.00 48.77 64 LEU W N 1
ATOM 1341 C CA . LEU B 2 64 ? 105.942 125.710 90.410 1.00 45.82 64 LEU W CA 1
ATOM 1342 C C . LEU B 2 64 ? 105.301 125.712 91.793 1.00 53.90 64 LEU W C 1
ATOM 1343 O O . LEU B 2 64 ? 104.498 124.828 92.112 1.00 59.92 64 LEU W O 1
ATOM 1348 N N . ILE B 2 65 ? 105.651 126.692 92.630 1.00 51.50 65 ILE W N 1
ATOM 1349 C CA . ILE B 2 65 ? 105.115 126.745 93.987 1.00 52.13 65 ILE W CA 1
ATOM 1350 C C . ILE B 2 65 ? 103.610 126.987 93.962 1.00 62.03 65 ILE W C 1
ATOM 1351 O O . ILE B 2 65 ? 102.849 126.328 94.680 1.00 71.01 65 ILE W O 1
ATOM 1356 N N . GLU B 2 66 ? 103.159 127.940 93.143 1.00 57.69 66 GLU W N 1
ATOM 1357 C CA . GLU B 2 66 ? 101.728 128.219 93.058 1.00 62.71 66 GLU W CA 1
ATOM 1358 C C . GLU B 2 66 ? 100.970 127.049 92.445 1.00 69.36 66 GLU W C 1
ATOM 1359 O O . GLU B 2 66 ? 99.843 126.751 92.857 1.00 70.77 66 GLU W O 1
ATOM 1365 N N . ASN B 2 67 ? 101.563 126.382 91.451 1.00 64.96 67 ASN W N 1
ATOM 1366 C CA . ASN B 2 67 ? 100.912 125.223 90.850 1.00 63.84 67 ASN W CA 1
ATOM 1367 C C . ASN B 2 67 ? 100.733 124.103 91.867 1.00 67.31 67 ASN W C 1
ATOM 1368 O O . ASN B 2 67 ? 99.684 123.450 91.906 1.00 74.24 67 ASN W O 1
ATOM 1373 N N . GLN B 2 68 ? 101.751 123.861 92.696 1.00 63.49 68 GLN W N 1
ATOM 1374 C CA . GLN B 2 68 ? 101.624 122.856 93.746 1.00 69.93 68 GLN W CA 1
ATOM 1375 C C . GLN B 2 68 ? 100.669 123.318 94.840 1.00 73.73 68 GLN W C 1
ATOM 1376 O O . GLN B 2 68 ? 99.904 122.515 95.385 1.00 85.71 68 GLN W O 1
ATOM 1382 N N . LYS B 2 69 ? 100.703 124.611 95.176 1.00 65.48 69 LYS W N 1
ATOM 1383 C CA . LYS B 2 69 ? 99.841 125.130 96.234 1.00 72.57 69 LYS W CA 1
ATOM 1384 C C . LYS B 2 69 ? 98.369 125.031 95.855 1.00 79.35 69 LYS W C 1
ATOM 1385 O O . LYS B 2 69 ? 97.538 124.629 96.677 1.00 82.98 69 LYS W O 1
ATOM 1391 N N . LYS B 2 70 ? 98.026 125.396 94.617 1.00 78.38 70 LYS W N 1
ATOM 1392 C CA . LYS B 2 70 ? 96.637 125.298 94.185 1.00 87.42 70 LYS W CA 1
ATOM 1393 C C . LYS B 2 70 ? 96.187 123.847 94.080 1.00 89.11 70 LYS W C 1
ATOM 1394 O O . LYS B 2 70 ? 95.009 123.547 94.302 1.00 92.07 70 LYS W O 1
ATOM 1400 N N . LYS B 2 71 ? 97.102 122.936 93.742 1.00 83.52 71 LYS W N 1
ATOM 1401 C CA . LYS B 2 71 ? 96.765 121.517 93.750 1.00 82.49 71 LYS W CA 1
ATOM 1402 C C . LYS B 2 71 ? 96.467 121.033 95.164 1.00 87.96 71 LYS W C 1
ATOM 1403 O O . LYS B 2 71 ? 95.554 120.224 95.370 1.00 98.09 71 LYS W O 1
ATOM 1409 N N . LYS B 2 72 ? 97.222 121.523 96.150 1.00 83.72 72 LYS W N 1
ATOM 1410 C CA . LYS B 2 72 ? 97.042 121.069 97.525 1.00 90.00 72 LYS W CA 1
ATOM 1411 C C . LYS B 2 72 ? 95.687 121.494 98.080 1.00 100.70 72 LYS W C 1
ATOM 1412 O O . LYS B 2 72 ? 94.975 120.686 98.688 1.00 111.55 72 LYS W O 1
ATOM 1418 N N . GLU B 2 73 ? 95.310 122.762 97.885 1.00 97.04 73 GLU W N 1
ATOM 1419 C CA . GLU B 2 73 ? 94.038 123.224 98.432 1.00 101.21 73 GLU W CA 1
ATOM 1420 C C . GLU B 2 73 ? 92.858 122.687 97.632 1.00 106.22 73 GLU W C 1
ATOM 1421 O O . GLU B 2 73 ? 91.773 122.486 98.192 1.00 104.81 73 GLU W O 1
ATOM 1427 N N . GLU B 2 74 ? 93.045 122.448 96.331 1.00 106.25 74 GLU W N 1
ATOM 1428 C CA . GLU B 2 74 ? 91.999 121.807 95.542 1.00 109.29 74 GLU W CA 1
ATOM 1429 C C . GLU B 2 74 ? 91.764 120.375 96.000 1.00 116.18 74 GLU W C 1
ATOM 1430 O O . GLU B 2 74 ? 90.624 119.897 96.002 1.00 122.19 74 GLU W O 1
ATOM 1436 N N . ALA B 2 75 ? 92.835 119.668 96.372 1.00 114.76 75 ALA W N 1
ATOM 1437 C CA . ALA B 2 75 ? 92.689 118.307 96.877 1.00 118.63 75 ALA W CA 1
ATOM 1438 C C . ALA B 2 75 ? 91.930 118.281 98.197 1.00 124.85 75 ALA W C 1
ATOM 1439 O O . ALA B 2 75 ? 91.307 117.268 98.537 1.00 135.71 75 ALA W O 1
ATOM 1441 N N . ALA B 2 76 ? 91.982 119.371 98.957 1.00 118.79 76 ALA W N 1
ATOM 1442 C CA . ALA B 2 76 ? 91.197 119.521 100.173 1.00 121.28 76 ALA W CA 1
ATOM 1443 C C . ALA B 2 76 ? 89.865 120.215 99.927 1.00 125.97 76 ALA W C 1
ATOM 1444 O O . ALA B 2 76 ? 89.129 120.472 100.884 1.00 127.13 76 ALA W O 1
ATOM 1446 N N . ALA B 2 77 ? 89.540 120.524 98.671 1.00 126.41 77 ALA W N 1
ATOM 1447 C CA . ALA B 2 77 ? 88.324 121.260 98.351 1.00 128.48 77 ALA W CA 1
ATOM 1448 C C . ALA B 2 77 ? 87.154 120.345 98.013 1.00 139.16 77 ALA W C 1
ATOM 1449 O O . ALA B 2 77 ? 86.049 120.544 98.530 1.00 143.57 77 ALA W O 1
ATOM 1451 N N . GLN B 2 78 ? 87.365 119.344 97.154 1.00 141.27 78 GLN W N 1
ATOM 1452 C CA . GLN B 2 78 ? 86.261 118.475 96.763 1.00 145.76 78 GLN W CA 1
ATOM 1453 C C . GLN B 2 78 ? 85.816 117.554 97.892 1.00 149.01 78 GLN W C 1
ATOM 1454 O O . GLN B 2 78 ? 84.692 117.043 97.849 1.00 151.79 78 GLN W O 1
ATOM 1460 N N . GLU B 2 79 ? 86.664 117.330 98.898 1.00 147.99 79 GLU W N 1
ATOM 1461 C CA . GLU B 2 79 ? 86.235 116.570 100.065 1.00 149.80 79 GLU W CA 1
ATOM 1462 C C . GLU B 2 79 ? 85.361 117.405 100.992 1.00 153.85 79 GLU W C 1
ATOM 1463 O O . GLU B 2 79 ? 84.410 116.879 101.580 1.00 155.12 79 GLU W O 1
ATOM 1469 N N . GLN B 2 80 ? 85.662 118.699 101.132 1.00 153.05 80 GLN W N 1
ATOM 1470 C CA . GLN B 2 80 ? 84.800 119.578 101.915 1.00 157.38 80 GLN W CA 1
ATOM 1471 C C . GLN B 2 80 ? 83.461 119.790 101.221 1.00 162.77 80 GLN W C 1
ATOM 1472 O O . GLN B 2 80 ? 82.414 119.835 101.879 1.00 167.36 80 GLN W O 1
ATOM 1478 N N . LYS B 2 81 ? 83.475 119.927 99.893 1.00 163.85 81 LYS W N 1
ATOM 1479 C CA . LYS B 2 81 ? 82.227 120.050 99.148 1.00 168.71 81 LYS W CA 1
ATOM 1480 C C . LYS B 2 81 ? 81.414 118.764 99.205 1.00 170.89 81 LYS W C 1
ATOM 1481 O O . LYS B 2 81 ? 80.180 118.809 99.135 1.00 178.79 81 LYS W O 1
ATOM 1487 N N . ASN B 2 82 ? 82.080 117.618 99.328 1.00 164.95 82 ASN W N 1
ATOM 1488 C CA . ASN B 2 82 ? 81.389 116.341 99.468 1.00 165.60 82 ASN W CA 1
ATOM 1489 C C . ASN B 2 82 ? 80.780 116.263 100.862 1.00 169.72 82 ASN W C 1
ATOM 1490 O O . ASN B 2 82 ? 81.489 116.028 101.846 1.00 166.94 82 ASN W O 1
ATOM 1495 N N . THR B 2 83 ? 79.468 116.467 100.950 1.00 176.35 83 THR W N 1
ATOM 1496 C CA . THR B 2 83 ? 78.783 116.465 102.234 1.00 178.03 83 THR W CA 1
ATOM 1497 C C . THR B 2 83 ? 78.707 115.046 102.784 1.00 176.97 83 THR W C 1
ATOM 1498 O O . THR B 2 83 ? 78.281 114.121 102.085 1.00 176.83 83 THR W O 1
ATOM 1502 N N . LYS B 2 84 ? 79.123 114.877 104.039 1.00 175.80 84 LYS W N 1
ATOM 1503 C CA . LYS B 2 84 ? 79.082 113.576 104.686 1.00 173.90 84 LYS W CA 1
ATOM 1504 C C . LYS B 2 84 ? 77.874 113.516 105.605 1.00 173.90 84 LYS W C 1
ATOM 1505 O O . LYS B 2 84 ? 77.851 114.217 106.628 1.00 175.61 84 LYS W O 1
ATOM 1511 N N . PRO B 2 85 ? 76.859 112.714 105.297 1.00 170.96 85 PRO W N 1
ATOM 1512 C CA . PRO B 2 85 ? 75.689 112.627 106.176 1.00 172.71 85 PRO W CA 1
ATOM 1513 C C . PRO B 2 85 ? 76.000 111.825 107.430 1.00 171.31 85 PRO W C 1
ATOM 1514 O O . PRO B 2 85 ? 77.062 111.216 107.575 1.00 169.57 85 PRO W O 1
ATOM 1518 N N . LEU B 2 86 ? 75.041 111.842 108.359 1.00 172.75 86 LEU W N 1
ATOM 1519 C CA . LEU B 2 86 ? 75.196 111.083 109.596 1.00 172.81 86 LEU W CA 1
ATOM 1520 C C . LEU B 2 86 ? 75.294 109.589 109.316 1.00 172.96 86 LEU W C 1
ATOM 1521 O O . LEU B 2 86 ? 76.105 108.886 109.931 1.00 177.51 86 LEU W O 1
ATOM 1526 N N . SER B 2 87 ? 74.479 109.089 108.393 1.00 168.49 87 SER W N 1
ATOM 1527 C CA . SER B 2 87 ? 74.517 107.698 107.967 1.00 164.98 87 SER W CA 1
ATOM 1528 C C . SER B 2 87 ? 74.712 107.642 106.459 1.00 163.85 87 SER W C 1
ATOM 1529 O O . SER B 2 87 ? 74.134 108.445 105.719 1.00 162.85 87 SER W O 1
ATOM 1532 N N . ARG B 2 88 ? 75.528 106.694 106.007 1.00 161.85 88 ARG W N 1
ATOM 1533 C CA . ARG B 2 88 ? 75.886 106.559 104.599 1.00 160.99 88 ARG W CA 1
ATOM 1534 C C . ARG B 2 88 ? 75.259 105.316 103.974 1.00 159.80 88 ARG W C 1
ATOM 1535 O O . ARG B 2 88 ? 75.878 104.633 103.156 1.00 162.27 88 ARG W O 1
ATOM 1543 N N . ARG B 2 89 ? 74.017 105.008 104.352 1.00 155.12 89 ARG W N 1
ATOM 1544 C CA . ARG B 2 89 ? 73.325 103.841 103.823 1.00 148.24 89 ARG W CA 1
ATOM 1545 C C . ARG B 2 89 ? 71.925 104.126 103.298 1.00 147.36 89 ARG W C 1
ATOM 1546 O O . ARG B 2 89 ? 71.277 103.195 102.807 1.00 144.97 89 ARG W O 1
ATOM 1554 N N . GLU B 2 90 ? 71.436 105.362 103.382 1.00 148.47 90 GLU W N 1
ATOM 1555 C CA . GLU B 2 90 ? 70.098 105.685 102.904 1.00 146.66 90 GLU W CA 1
ATOM 1556 C C . GLU B 2 90 ? 70.065 106.105 101.441 1.00 145.85 90 GLU W C 1
ATOM 1557 O O . GLU B 2 90 ? 68.974 106.290 100.893 1.00 145.32 90 GLU W O 1
ATOM 1563 N N . GLN B 2 91 ? 71.223 106.258 100.796 1.00 145.53 91 GLN W N 1
ATOM 1564 C CA . GLN B 2 91 ? 71.255 106.707 99.411 1.00 143.17 91 GLN W CA 1
ATOM 1565 C C . GLN B 2 91 ? 70.828 105.623 98.430 1.00 143.90 91 GLN W C 1
ATOM 1566 O O . GLN B 2 91 ? 70.583 105.937 97.261 1.00 141.85 91 GLN W O 1
ATOM 1572 N N . LEU B 2 92 ? 70.733 104.367 98.869 1.00 143.47 92 LEU W N 1
ATOM 1573 C CA . LEU B 2 92 ? 70.370 103.258 97.996 1.00 141.29 92 LEU W CA 1
ATOM 1574 C C . LEU B 2 92 ? 68.988 102.694 98.311 1.00 143.88 92 LEU W C 1
ATOM 1575 O O . LEU B 2 92 ? 68.680 101.564 97.918 1.00 147.40 92 LEU W O 1
ATOM 1580 N N . ILE B 2 93 ? 68.148 103.457 99.008 1.00 142.69 93 ILE W N 1
ATOM 1581 C CA . ILE B 2 93 ? 66.815 102.992 99.375 1.00 145.09 93 ILE W CA 1
ATOM 1582 C C . ILE B 2 93 ? 65.795 103.524 98.376 1.00 146.41 93 ILE W C 1
ATOM 1583 O O . ILE B 2 93 ? 64.726 102.934 98.187 1.00 145.84 93 ILE W O 1
ATOM 1588 N N . GLU B 2 94 ? 66.118 104.644 97.727 1.00 146.22 94 GLU W N 1
ATOM 1589 C CA . GLU B 2 94 ? 65.186 105.237 96.773 1.00 150.05 94 GLU W CA 1
ATOM 1590 C C . GLU B 2 94 ? 65.103 104.415 95.492 1.00 151.00 94 GLU W C 1
ATOM 1591 O O . GLU B 2 94 ? 64.007 104.148 94.985 1.00 150.96 94 GLU W O 1
ATOM 1597 N N . GLN B 2 95 ? 66.252 104.001 94.952 1.00 150.35 95 GLN W N 1
ATOM 1598 C CA . GLN B 2 95 ? 66.254 103.327 93.657 1.00 150.28 95 GLN W CA 1
ATOM 1599 C C . GLN B 2 95 ? 65.727 101.900 93.750 1.00 150.92 95 GLN W C 1
ATOM 1600 O O . GLN B 2 95 ? 65.134 101.400 92.788 1.00 152.63 95 GLN W O 1
ATOM 1606 N N . ILE B 2 96 ? 65.935 101.227 94.885 1.00 149.70 96 ILE W N 1
ATOM 1607 C CA . ILE B 2 96 ? 65.479 99.845 95.009 1.00 154.41 96 ILE W CA 1
ATOM 1608 C C . ILE B 2 96 ? 63.957 99.770 95.004 1.00 158.34 96 ILE W C 1
ATOM 1609 O O . ILE B 2 96 ? 63.380 98.806 94.486 1.00 162.84 96 ILE W O 1
ATOM 1614 N N . ARG B 2 97 ? 63.281 100.770 95.577 1.00 155.41 97 ARG W N 1
ATOM 1615 C CA . ARG B 2 97 ? 61.823 100.764 95.611 1.00 154.04 97 ARG W CA 1
ATOM 1616 C C . ARG B 2 97 ? 61.206 100.883 94.223 1.00 153.88 97 ARG W C 1
ATOM 1617 O O . ARG B 2 97 ? 60.077 100.422 94.021 1.00 149.14 97 ARG W O 1
ATOM 1625 N N . GLN B 2 98 ? 61.911 101.484 93.270 1.00 154.86 98 GLN W N 1
ATOM 1626 C CA . GLN B 2 98 ? 61.406 101.606 91.908 1.00 152.63 98 GLN W CA 1
ATOM 1627 C C . GLN B 2 98 ? 61.620 100.312 91.128 1.00 149.47 98 GLN W C 1
ATOM 1628 O O . GLN B 2 98 ? 62.538 99.546 91.420 1.00 149.02 98 GLN W O 1
#

Sequence (206 aa):
MSFEEKVESLHPAIFEQLSSEFEQQIEVIDCENITIDTSHITAALSIQAFVTTMIIVATQLVIADEDLADAVASEILILDSSQIKKRTIIKIINSRNIKITLSADEIITFVQILLQVLNSILSELDPMTKMLVQNIFSKHGVTKDKMKKVSDEEKEMLLNLVKDLQAKSQALIENQKKKKEEAAAQEQKNTKPLSRREQLIEQIRQ

Solvent-accessible surface area: 13617 Å² total; per-residue (Å²): 131,72,5,74,86,58,11,118,62,55,50,74,52,18,48,101,84,20,45,76,90,38,147,65,158,72,136,49,138,148,35,122,78,80,68,120,46,69,56,48,16,85,43,0,11,38,11,8,0,33,0,3,0,9,2,17,1,15,9,91,79,24,6,64,83,135,104,39,7,98,30,10,16,57,55,18,67,114,76,18,60,64,150,50,140,95,111,46,77,93,118,116,99,76,114,130,37,23,55,3,30,17,8,12,35,46,2,13,79,14,2,64,86,1,7,62,19,3,70,4,14,27,85,32,38,88,112,120,18,85,108,104,8,84,91,32,22,97,106,125,14,3,57,134,129,63,20,91,119,74,102,68,134,54,56,107,38,20,89,93,36,17,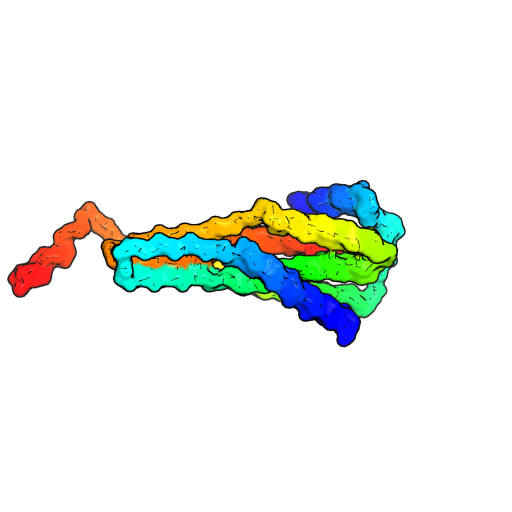142,61,1,58,70,98,4,87,62,19,18,101,67,26,108,107,71,86,102,105,63,51,35,102,82,135,169,79,112,119,56,190,54,141,178,76,77,86,81,102,110,114,196,173

Radius of gyration: 23.54 Å; Cα contacts (8 Å, |Δi|>4): 140; chains: 2; bounding box: 82×52×35 Å

B-factor: mean 120.33, std 43.75, range [24.5, 213.5]